Protein AF-A0A6L4YLS9-F1 (afdb_monomer)

Foldseek 3Di:
DDLVVLLVVVVCCVVVVVADPVLLVVLCVVVVNDPVSSSVSSSVVSSVVVVVVPPDDPDPPVVVQLVLLVVLLVLCVVVVDDDLCVVLVHRSNDDLVVSCVSLVVVVVVVDPDDPSNVVSCVQSNDPVSSSVVSVVSVVVSVPPPDDDDDDDDDDDDDDDDDDDDDVPVCVVVVVVVVVVVVVVVVVVVVVVVVVVVVVVVVVVVVVVVVVVVVVVVVVVVVVVVVVVVVVVVVVVVVVVVVVVVVVVVVVVVVVVVVVVVVVVVVVVVVVVVVVVVVVVVVVVVVVVVVVVVVVVVVLVVVLVVCVVVVNNVVSVVSVPDDD

Structure (mmCIF, N/CA/C/O backbone):
data_AF-A0A6L4YLS9-F1
#
_entry.id   AF-A0A6L4YLS9-F1
#
loop_
_atom_site.group_PDB
_atom_site.id
_atom_site.type_symbol
_atom_site.label_atom_id
_atom_site.label_alt_id
_atom_site.label_comp_id
_atom_site.label_asym_id
_atom_site.label_entity_id
_atom_site.label_seq_id
_atom_site.pdbx_PDB_ins_code
_atom_site.Cartn_x
_atom_site.Cartn_y
_atom_site.Cartn_z
_atom_site.occupancy
_atom_site.B_iso_or_equiv
_atom_site.auth_seq_id
_atom_site.auth_comp_id
_atom_site.auth_asym_id
_atom_site.auth_atom_id
_atom_site.pdbx_PDB_model_num
ATOM 1 N N . MET A 1 1 ? -29.710 14.328 -6.449 1.00 61.09 1 MET A N 1
ATOM 2 C CA . MET A 1 1 ? -29.614 14.935 -7.792 1.00 61.09 1 MET A CA 1
ATOM 3 C C . MET A 1 1 ? -30.600 14.208 -8.686 1.00 61.09 1 MET A C 1
ATOM 5 O O . MET A 1 1 ? -30.565 12.979 -8.673 1.00 61.09 1 MET A O 1
ATOM 9 N N . GLN A 1 2 ? -31.538 14.901 -9.337 1.00 77.00 2 GLN A N 1
ATOM 10 C CA . GLN A 1 2 ? -32.502 14.225 -10.212 1.00 77.00 2 GLN A CA 1
ATOM 11 C C . GLN A 1 2 ? -31.841 13.906 -11.561 1.00 77.00 2 GLN A C 1
ATOM 13 O O . GLN A 1 2 ? -30.875 14.557 -11.961 1.00 77.00 2 GLN A O 1
ATOM 18 N N . ALA A 1 3 ? -32.319 12.867 -12.251 1.00 78.19 3 ALA A N 1
ATOM 19 C CA . ALA A 1 3 ? -31.737 12.444 -13.527 1.00 78.19 3 ALA A CA 1
ATOM 20 C C . ALA A 1 3 ? -31.780 13.573 -14.576 1.00 78.19 3 ALA A C 1
ATOM 22 O O . ALA A 1 3 ? -30.835 13.732 -15.345 1.00 78.19 3 ALA A O 1
ATOM 23 N N . GLU A 1 4 ? -32.830 14.397 -14.555 1.00 84.75 4 GLU A N 1
ATOM 24 C CA . GLU A 1 4 ? -33.010 15.545 -15.452 1.00 84.75 4 GLU A CA 1
ATOM 25 C C . GLU A 1 4 ? -31.916 16.611 -15.291 1.00 84.75 4 GLU A C 1
ATOM 27 O O . GLU A 1 4 ? -31.412 17.126 -16.290 1.00 84.75 4 GLU A O 1
ATOM 32 N N . ASP A 1 5 ? -31.474 16.873 -14.057 1.00 87.12 5 ASP A N 1
ATOM 33 C CA . ASP A 1 5 ? -30.387 17.819 -13.773 1.00 87.12 5 ASP A CA 1
ATOM 34 C C . ASP A 1 5 ? -29.060 17.339 -14.383 1.00 87.12 5 ASP A C 1
ATOM 36 O O . ASP A 1 5 ? -28.282 18.134 -14.911 1.00 87.12 5 ASP A O 1
ATOM 40 N N . CYS A 1 6 ? -28.825 16.020 -14.373 1.00 86.62 6 CYS A N 1
ATOM 41 C CA . CYS A 1 6 ? -27.624 15.407 -14.944 1.00 86.62 6 CYS A CA 1
ATOM 42 C C . CYS A 1 6 ? -27.593 15.564 -16.470 1.00 86.62 6 CYS A C 1
ATOM 44 O O . CYS A 1 6 ? -26.554 15.892 -17.040 1.00 86.62 6 CYS A O 1
ATOM 46 N N . TYR A 1 7 ? -28.728 15.340 -17.141 1.00 89.75 7 TYR A N 1
ATOM 47 C CA . TYR A 1 7 ? -28.830 15.524 -18.591 1.00 89.75 7 TYR A CA 1
ATOM 48 C C . TYR A 1 7 ? -28.653 16.988 -18.991 1.00 89.75 7 TYR A C 1
ATOM 50 O O . TYR A 1 7 ? -27.949 17.264 -19.962 1.00 89.75 7 TYR A O 1
ATOM 58 N N . ARG A 1 8 ? -29.232 17.923 -18.226 1.00 89.75 8 ARG A N 1
ATOM 59 C CA . ARG A 1 8 ? -29.070 19.364 -18.462 1.00 89.75 8 ARG A CA 1
ATOM 60 C C . ARG A 1 8 ? -27.609 19.793 -18.329 1.00 89.75 8 ARG A C 1
ATOM 62 O O . ARG A 1 8 ? -27.084 20.426 -19.238 1.00 89.75 8 ARG A O 1
ATOM 69 N N . GLN A 1 9 ? -26.931 19.366 -17.264 1.00 89.62 9 GLN A N 1
ATOM 70 C CA . GLN A 1 9 ? -25.513 19.659 -17.050 1.00 89.62 9 GLN A CA 1
ATOM 71 C C . GLN A 1 9 ? -24.634 19.143 -18.201 1.00 89.62 9 GLN A C 1
ATOM 73 O O . GLN A 1 9 ? -23.755 19.852 -18.686 1.00 89.62 9 GLN A O 1
ATOM 78 N N . VAL A 1 10 ? -24.872 17.914 -18.668 1.00 91.19 10 VAL A N 1
ATOM 79 C CA . VAL A 1 10 ? -24.094 17.330 -19.771 1.00 91.19 10 VAL A CA 1
ATOM 80 C C . VAL A 1 10 ? -24.390 18.019 -21.107 1.00 91.19 10 VAL A C 1
ATOM 82 O O . VAL A 1 10 ? -23.479 18.177 -21.919 1.00 91.19 10 VAL A O 1
ATOM 85 N N . ALA A 1 11 ? -25.625 18.470 -21.339 1.00 88.88 11 ALA A N 1
ATOM 86 C CA . ALA A 1 11 ? -25.963 19.266 -22.517 1.00 88.88 11 ALA A CA 1
ATOM 87 C C . ALA A 1 11 ? -25.214 20.612 -22.522 1.00 88.88 11 ALA A C 1
ATOM 89 O O . ALA A 1 11 ? -24.576 20.953 -23.519 1.00 88.88 11 ALA A O 1
ATOM 90 N N . GLU A 1 12 ? -25.185 21.314 -21.386 1.00 89.81 12 GLU A N 1
ATOM 91 C CA . GLU A 1 12 ? -24.434 22.566 -21.221 1.00 89.81 12 GLU A CA 1
ATOM 92 C C . GLU A 1 12 ? -22.916 22.371 -21.412 1.00 89.81 12 GLU A C 1
ATOM 94 O O . GLU A 1 12 ? -22.247 23.214 -22.017 1.00 89.81 12 GLU A O 1
ATOM 99 N N . GLU A 1 13 ? -22.342 21.247 -20.961 1.00 88.88 13 GLU A N 1
ATOM 100 C CA . GLU A 1 13 ? -20.931 20.895 -21.216 1.00 88.88 13 GLU A CA 1
ATOM 101 C C . GLU A 1 13 ? -20.631 20.747 -22.719 1.00 88.88 13 GLU A C 1
ATOM 103 O O . GLU A 1 13 ? -19.569 21.167 -23.192 1.00 88.88 13 GLU A O 1
ATOM 108 N N . ILE A 1 14 ? -21.562 20.163 -23.479 1.00 90.00 14 ILE A N 1
ATOM 109 C CA . ILE A 1 14 ? -21.414 19.960 -24.926 1.00 90.00 14 ILE A CA 1
ATOM 110 C C . ILE A 1 14 ? -21.517 21.289 -25.670 1.00 90.00 14 ILE A C 1
ATOM 112 O O . ILE A 1 14 ? -20.658 21.566 -26.512 1.00 90.00 14 ILE A O 1
ATOM 116 N N . GLU A 1 15 ? -22.520 22.106 -25.343 1.00 89.50 15 GLU A N 1
ATOM 117 C CA . GLU A 1 15 ? -22.763 23.413 -25.969 1.00 89.50 15 GLU A CA 1
ATOM 118 C C . GLU A 1 15 ? -21.658 24.427 -25.654 1.00 89.50 15 GLU A C 1
ATOM 120 O O . GLU A 1 15 ? -21.235 25.179 -26.530 1.00 89.50 15 GLU A O 1
ATOM 125 N N . SER A 1 16 ? -21.120 24.404 -24.432 1.00 88.06 16 SER A N 1
ATOM 126 C CA . SER A 1 16 ? -20.014 2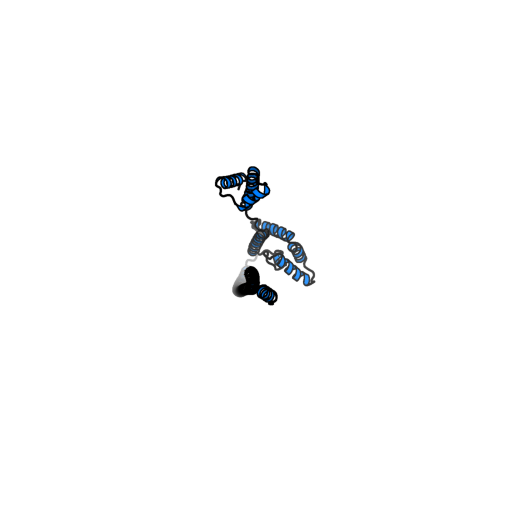5.278 -24.018 1.00 88.06 16 SER A CA 1
ATOM 127 C C . SER A 1 16 ? -18.636 24.834 -24.527 1.00 88.06 16 SER A C 1
ATOM 129 O O . SER A 1 16 ? -17.639 25.512 -24.268 1.00 88.06 16 SER A O 1
ATOM 131 N N . GLY A 1 17 ? -18.546 23.695 -25.224 1.00 86.38 17 GLY A N 1
ATOM 132 C CA . GLY A 1 17 ? -17.288 23.151 -25.744 1.00 86.38 17 GLY A CA 1
ATOM 133 C C . GLY A 1 17 ? -16.321 22.651 -24.663 1.00 86.38 17 GLY A C 1
ATOM 134 O O . GLY A 1 17 ? -15.168 22.343 -24.969 1.00 86.38 17 GLY A O 1
ATOM 135 N N . LYS A 1 18 ? -16.768 22.527 -23.407 1.00 88.88 18 LYS A N 1
ATOM 136 C CA . LYS A 1 18 ? -15.982 22.019 -22.266 1.00 88.88 18 LYS A CA 1
ATOM 137 C C . LYS A 1 18 ? -16.058 20.496 -22.146 1.00 88.88 18 LYS A C 1
ATOM 139 O O . LYS A 1 18 ? -16.103 19.939 -21.053 1.00 88.88 18 LYS A O 1
ATOM 144 N N . GLN A 1 19 ? -16.097 19.824 -23.286 1.00 89.12 19 GLN A N 1
ATOM 145 C CA . GLN A 1 19 ? -16.238 18.378 -23.361 1.00 89.12 19 GLN A CA 1
ATOM 146 C C . GLN A 1 19 ? -14.950 17.704 -22.882 1.00 89.12 19 GLN A C 1
ATOM 148 O O . GLN A 1 19 ? -13.845 18.155 -23.206 1.00 89.12 19 GLN A O 1
ATOM 153 N N . ASP A 1 20 ? -15.075 16.597 -22.152 1.00 89.06 20 ASP A N 1
ATOM 154 C CA . ASP A 1 20 ? -13.913 15.776 -21.822 1.00 89.06 20 ASP A CA 1
ATOM 155 C C . ASP A 1 20 ? -13.371 15.124 -23.102 1.00 89.06 20 ASP A C 1
ATOM 157 O O . ASP A 1 20 ? -13.987 14.220 -23.675 1.00 89.06 20 ASP A O 1
ATOM 161 N N . ARG A 1 21 ? -12.196 15.589 -23.539 1.00 89.00 21 ARG A N 1
ATOM 162 C CA . ARG A 1 21 ? -11.546 15.155 -24.782 1.00 89.00 21 ARG A CA 1
ATOM 163 C C . ARG A 1 21 ? -11.292 13.651 -24.814 1.00 89.00 21 ARG A C 1
ATOM 165 O O . ARG A 1 21 ? -11.393 13.059 -25.885 1.00 89.00 21 ARG A O 1
ATOM 172 N N . ALA A 1 22 ? -10.984 13.035 -23.672 1.00 89.75 22 ALA A N 1
ATOM 173 C CA . ALA A 1 22 ? -10.717 11.602 -23.606 1.00 89.75 22 ALA A CA 1
ATOM 174 C C . ALA A 1 22 ? -12.006 10.793 -23.806 1.00 89.75 22 ALA A C 1
ATOM 176 O O . ALA A 1 22 ? -12.061 9.904 -24.658 1.00 89.75 22 ALA A O 1
ATOM 177 N N . SER A 1 23 ? -13.067 11.149 -23.078 1.00 89.31 23 SER A N 1
ATOM 178 C CA . SER A 1 23 ? -14.380 10.511 -23.219 1.00 89.31 23 SER A CA 1
ATOM 179 C C . SER A 1 23 ? -14.993 10.733 -24.605 1.00 89.31 23 SER A C 1
ATOM 181 O O . SER A 1 23 ? -15.618 9.824 -25.154 1.00 89.31 23 SER A O 1
ATOM 183 N N . TRP A 1 24 ? -14.787 11.912 -25.198 1.00 91.88 24 TRP A N 1
ATOM 184 C CA . TRP A 1 24 ? -15.247 12.228 -26.549 1.00 91.88 24 TRP A CA 1
ATOM 185 C C . TRP A 1 24 ? -14.499 11.436 -27.625 1.00 91.88 24 TRP A C 1
ATOM 187 O O . TRP A 1 24 ? -15.128 10.838 -28.494 1.00 91.88 24 TRP A O 1
ATOM 197 N N . ALA A 1 25 ? -13.165 11.376 -27.552 1.00 91.31 25 ALA A N 1
ATOM 198 C CA . ALA A 1 25 ? -12.352 10.608 -28.495 1.00 91.31 25 ALA A CA 1
ATOM 199 C C . ALA A 1 25 ? -12.690 9.112 -28.458 1.00 91.31 25 ALA A C 1
ATOM 201 O O . ALA A 1 25 ? -12.757 8.465 -29.501 1.00 91.31 25 ALA A O 1
ATOM 202 N N . TRP A 1 26 ? -12.969 8.575 -27.268 1.00 93.56 26 TRP A N 1
ATOM 203 C CA . TRP A 1 26 ? -13.439 7.202 -27.126 1.00 93.56 26 TRP A CA 1
ATOM 204 C C . TRP A 1 26 ? -14.805 6.991 -27.793 1.00 93.56 26 TRP A C 1
ATOM 206 O O . TRP A 1 26 ? -14.972 6.051 -28.565 1.00 93.56 26 TRP A O 1
ATOM 216 N N . ALA A 1 27 ? -15.766 7.891 -27.556 1.00 92.44 27 ALA A N 1
ATOM 217 C CA . ALA A 1 27 ? -17.084 7.811 -28.186 1.00 92.44 27 ALA A CA 1
ATOM 218 C C . ALA A 1 27 ? -17.014 7.942 -29.719 1.00 92.44 27 ALA A C 1
ATOM 220 O O . ALA A 1 27 ? -17.821 7.329 -30.413 1.00 92.44 27 ALA A O 1
ATOM 221 N N . LEU A 1 28 ? -16.047 8.707 -30.240 1.00 93.06 28 LEU A N 1
ATOM 222 C CA . LEU A 1 28 ? -15.801 8.869 -31.675 1.00 93.06 28 LEU A CA 1
ATOM 223 C C . LEU A 1 28 ? -15.208 7.603 -32.310 1.00 93.06 28 LEU A C 1
ATOM 225 O O . LEU A 1 28 ? -15.570 7.245 -33.429 1.00 93.06 28 LEU A O 1
ATOM 229 N N . ALA A 1 29 ? -14.304 6.924 -31.599 1.00 93.50 29 ALA A N 1
ATOM 230 C CA . ALA A 1 29 ? -13.744 5.651 -32.043 1.00 93.50 29 ALA A CA 1
ATOM 231 C C . ALA A 1 29 ? -14.818 4.549 -32.078 1.00 93.50 29 ALA A C 1
ATOM 233 O O . ALA A 1 29 ? -14.925 3.827 -33.066 1.00 93.50 29 ALA A O 1
ATOM 234 N N . GLU A 1 30 ? -15.648 4.468 -31.035 1.00 92.25 30 GLU A N 1
ATOM 235 C CA . GLU A 1 30 ? -16.702 3.454 -30.899 1.00 92.25 30 GLU A CA 1
ATOM 236 C C . GLU A 1 30 ? -17.849 3.647 -31.907 1.00 92.25 30 GLU A C 1
ATOM 238 O O . GLU A 1 30 ? -18.451 2.687 -32.382 1.00 92.25 30 GLU A O 1
ATOM 243 N N . SER A 1 31 ? -18.157 4.894 -32.270 1.00 91.69 31 SER A N 1
ATOM 244 C CA . SER A 1 31 ? -19.220 5.219 -33.228 1.00 91.69 31 SER A CA 1
ATOM 245 C C . SER A 1 31 ? -18.821 5.026 -34.695 1.00 91.69 31 SER A C 1
ATOM 247 O O . SER A 1 31 ? -19.668 5.186 -35.577 1.00 91.69 31 SER A O 1
ATOM 249 N N . GLY A 1 32 ? -17.545 4.733 -34.973 1.00 92.19 32 GLY A N 1
ATOM 250 C CA . GLY A 1 32 ? -17.007 4.680 -36.332 1.00 92.19 32 GLY A CA 1
ATOM 251 C C . GLY A 1 32 ? -16.980 6.044 -37.033 1.00 92.19 32 GLY A C 1
ATOM 252 O O . GLY A 1 32 ? -17.051 6.095 -38.259 1.00 92.19 32 GLY A O 1
ATOM 253 N N . GLY A 1 33 ? -16.910 7.148 -36.279 1.00 88.44 33 GLY A N 1
ATOM 254 C CA . GLY A 1 33 ? -16.857 8.509 -36.826 1.00 88.44 33 GLY A CA 1
ATOM 255 C C . GLY A 1 33 ? -18.217 9.155 -37.122 1.00 88.44 33 GLY A C 1
ATOM 256 O O . GLY A 1 33 ? -18.260 10.279 -37.619 1.00 88.44 33 GLY A O 1
ATOM 257 N N . ASP A 1 34 ? -19.329 8.490 -36.799 1.00 94.88 34 ASP A N 1
ATOM 258 C CA . ASP A 1 34 ? -20.677 9.053 -36.922 1.00 94.88 34 ASP A CA 1
ATOM 259 C C . ASP A 1 34 ? -20.925 10.094 -35.815 1.00 94.88 34 ASP A C 1
ATOM 261 O O . ASP A 1 34 ? -20.883 9.792 -34.615 1.00 94.88 34 ASP A O 1
ATOM 265 N N . ALA A 1 35 ? -21.169 11.344 -36.213 1.00 89.38 35 ALA A N 1
ATOM 266 C CA . ALA A 1 35 ? -21.279 12.475 -35.296 1.00 89.38 35 ALA A CA 1
ATOM 267 C C . ALA A 1 35 ? -22.498 12.386 -34.360 1.00 89.38 35 ALA A C 1
ATOM 269 O O . ALA A 1 35 ? -22.405 12.795 -33.198 1.00 89.38 35 ALA A O 1
ATOM 270 N N . GLU A 1 36 ? -23.628 11.843 -34.822 1.00 90.88 36 GLU A N 1
ATOM 271 C CA . GLU A 1 36 ? -24.841 11.725 -34.002 1.00 90.88 36 GLU A CA 1
ATOM 272 C C . GLU A 1 36 ? -24.705 10.590 -32.988 1.00 90.88 36 GLU A C 1
ATOM 274 O O . GLU A 1 36 ? -25.003 10.764 -31.801 1.00 90.88 36 GLU A O 1
ATOM 279 N N . LYS A 1 37 ? -24.143 9.455 -33.415 1.00 91.81 37 LYS A N 1
ATOM 280 C CA . LYS A 1 37 ? -23.860 8.326 -32.516 1.00 91.81 37 LYS A CA 1
ATOM 281 C C . LYS A 1 37 ? -22.795 8.666 -31.480 1.00 91.81 37 LYS A C 1
ATOM 283 O O . LYS A 1 37 ? -22.945 8.296 -30.317 1.00 91.81 37 LYS A O 1
ATOM 288 N N . THR A 1 38 ? -21.763 9.417 -31.868 1.00 91.69 38 THR A N 1
ATOM 289 C CA . THR A 1 38 ? -20.728 9.914 -30.945 1.00 91.69 38 THR A CA 1
ATOM 290 C C . THR A 1 38 ? -21.348 10.755 -29.835 1.00 91.69 38 THR A C 1
ATOM 292 O O . THR A 1 38 ? -21.086 10.512 -28.657 1.00 91.69 38 THR A O 1
ATOM 295 N N . LYS A 1 39 ? -22.225 11.704 -30.193 1.00 90.50 39 LYS A N 1
ATOM 296 C CA . LYS A 1 39 ? -22.941 12.545 -29.223 1.00 90.50 39 LYS A CA 1
ATOM 297 C C . LYS A 1 39 ? -23.794 11.709 -28.273 1.00 90.50 39 LYS A C 1
ATOM 299 O O . LYS A 1 39 ? -23.700 11.889 -27.062 1.00 90.50 39 LYS A O 1
ATOM 304 N N . ALA A 1 40 ? -24.578 10.767 -28.796 1.00 91.69 40 ALA A N 1
ATOM 305 C CA . ALA A 1 40 ? -25.434 9.911 -27.977 1.00 91.69 40 ALA A CA 1
ATOM 306 C C . ALA A 1 40 ? -24.630 9.034 -26.994 1.00 91.69 40 ALA A C 1
ATOM 308 O O . ALA A 1 40 ? -24.980 8.943 -25.813 1.00 91.69 40 ALA A O 1
ATOM 309 N N . LEU A 1 41 ? -23.527 8.428 -27.451 1.00 90.81 41 LEU A N 1
ATOM 310 C CA . LEU A 1 41 ? -22.640 7.613 -26.612 1.00 90.81 41 LEU A CA 1
ATOM 311 C C . LEU A 1 41 ? -21.934 8.446 -25.540 1.00 90.81 41 LEU A C 1
ATOM 313 O O . LEU A 1 41 ? -21.862 8.022 -24.382 1.00 90.81 41 LEU A O 1
ATOM 317 N N . TYR A 1 42 ? -21.464 9.641 -25.903 1.00 92.88 42 TYR A N 1
ATOM 318 C CA . TYR A 1 42 ? -20.853 10.574 -24.963 1.00 92.88 42 TYR A CA 1
ATOM 319 C C . TYR A 1 42 ? -21.842 10.991 -23.870 1.00 92.88 42 TYR A C 1
ATOM 321 O O . TYR A 1 42 ? -21.528 10.846 -22.689 1.00 92.88 42 TYR A O 1
ATOM 329 N N . ILE A 1 43 ? -23.054 11.425 -24.242 1.00 92.00 43 ILE A N 1
ATOM 330 C CA . ILE A 1 43 ? -24.090 11.845 -23.286 1.00 92.00 43 ILE A CA 1
ATOM 331 C C . ILE A 1 43 ? -24.411 10.707 -22.318 1.00 92.00 43 ILE A C 1
ATOM 333 O O . ILE A 1 43 ? -24.356 10.897 -21.105 1.00 92.00 43 ILE A O 1
ATOM 337 N N . ARG A 1 44 ? -24.672 9.499 -22.833 1.00 90.81 44 ARG A N 1
ATOM 338 C CA . ARG A 1 44 ? -25.011 8.335 -22.003 1.00 90.81 44 ARG A CA 1
ATOM 339 C C . ARG A 1 44 ? -23.922 8.024 -20.975 1.00 90.81 44 ARG A C 1
ATOM 341 O O . ARG A 1 44 ? -24.219 7.786 -19.806 1.00 90.81 44 ARG A O 1
ATOM 348 N N . ARG A 1 45 ? -22.659 8.026 -21.404 1.00 90.19 45 ARG A N 1
ATOM 349 C CA . ARG A 1 45 ? -21.518 7.709 -20.537 1.00 90.19 45 ARG A CA 1
ATOM 350 C C . ARG A 1 45 ? -21.240 8.821 -19.530 1.00 90.19 45 ARG A C 1
ATOM 352 O O . ARG A 1 45 ? -20.968 8.537 -18.365 1.00 90.19 45 ARG A O 1
ATOM 359 N N . ARG A 1 46 ? -21.330 10.079 -19.959 1.00 90.81 46 ARG A N 1
ATOM 360 C CA . ARG A 1 46 ? -21.083 11.243 -19.107 1.00 90.81 46 ARG A CA 1
ATOM 361 C C . ARG A 1 46 ? -22.162 11.392 -18.039 1.00 90.81 46 ARG A C 1
ATOM 363 O O . ARG A 1 46 ? -21.818 11.592 -16.880 1.00 90.81 46 ARG A O 1
ATOM 370 N N . VAL A 1 47 ? -23.432 11.189 -18.389 1.00 90.00 47 VAL A N 1
ATOM 371 C CA . VAL A 1 47 ? -24.540 11.173 -17.421 1.00 90.00 47 VAL A CA 1
ATOM 372 C C . VAL A 1 47 ? -24.348 10.057 -16.397 1.00 90.00 47 VAL A C 1
ATOM 374 O O . VAL A 1 47 ? -24.473 10.314 -15.206 1.00 90.00 47 VAL A O 1
ATOM 377 N N . ALA A 1 48 ? -23.951 8.853 -16.821 1.00 85.81 48 ALA A N 1
ATOM 378 C CA . ALA A 1 48 ? -23.645 7.769 -15.887 1.00 85.81 48 ALA A CA 1
ATOM 379 C C . ALA A 1 48 ? -22.498 8.129 -14.922 1.00 85.81 48 ALA A C 1
ATOM 381 O O . ALA A 1 48 ? -22.596 7.849 -13.730 1.00 85.81 48 ALA A O 1
ATOM 382 N N . ALA A 1 49 ? -21.443 8.793 -15.404 1.00 85.12 49 ALA A N 1
ATOM 383 C CA . ALA A 1 49 ? -20.331 9.244 -14.565 1.00 85.12 49 ALA A CA 1
ATOM 384 C C . ALA A 1 49 ? -20.743 10.348 -13.576 1.00 85.12 49 ALA A C 1
ATOM 386 O O . ALA A 1 49 ? -20.358 10.308 -12.411 1.00 85.12 49 ALA A O 1
ATOM 387 N N . VAL A 1 50 ? -21.556 11.308 -14.019 1.00 85.25 50 VAL A N 1
ATOM 388 C CA . VAL A 1 50 ? -22.090 12.393 -13.182 1.00 85.25 50 VAL A CA 1
ATOM 389 C 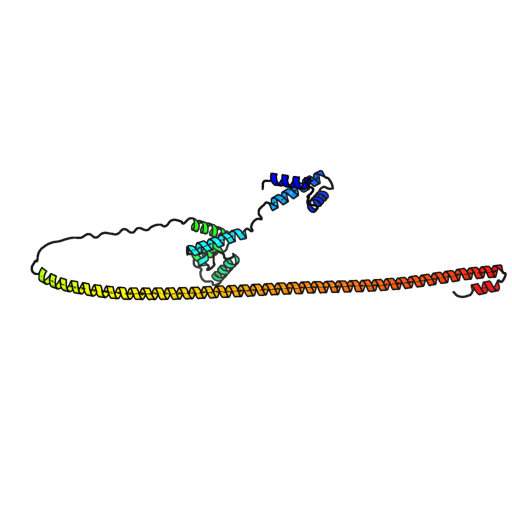C . VAL A 1 50 ? -23.054 11.844 -12.125 1.00 85.25 50 VAL A C 1
ATOM 391 O O . VAL A 1 50 ? -22.980 12.233 -10.962 1.00 85.25 50 VAL A O 1
ATOM 394 N N . MET A 1 51 ? -23.895 10.872 -12.484 1.00 82.38 51 MET A N 1
ATOM 395 C CA . MET A 1 51 ? -24.756 10.164 -11.534 1.00 82.38 51 MET A CA 1
ATOM 396 C C . MET A 1 51 ? -23.953 9.331 -10.530 1.00 82.38 51 MET A C 1
ATOM 398 O O . MET A 1 51 ? -24.284 9.334 -9.347 1.00 82.38 51 MET A O 1
ATOM 402 N N . ALA A 1 52 ? -22.888 8.659 -10.975 1.00 76.81 52 ALA A N 1
ATOM 403 C CA . ALA A 1 52 ? -21.997 7.901 -10.098 1.00 76.81 52 ALA A CA 1
ATOM 404 C C . ALA A 1 52 ? -21.220 8.813 -9.134 1.00 76.81 52 ALA A C 1
ATOM 406 O O . ALA A 1 52 ? -21.027 8.455 -7.979 1.00 76.81 52 ALA A O 1
ATOM 407 N N . ALA A 1 53 ? -20.817 10.006 -9.579 1.00 74.62 53 ALA A N 1
ATOM 408 C CA . ALA A 1 53 ? -20.162 11.002 -8.731 1.00 74.62 53 ALA A CA 1
ATOM 409 C C . ALA A 1 53 ? -21.131 11.689 -7.750 1.00 74.62 53 ALA A C 1
ATOM 411 O O . ALA A 1 53 ? -20.719 12.117 -6.675 1.00 74.62 53 ALA A O 1
ATOM 412 N N . ALA A 1 54 ? -22.413 11.803 -8.112 1.00 69.88 54 ALA A N 1
ATOM 413 C CA . ALA A 1 54 ? -23.459 12.366 -7.258 1.00 69.88 54 ALA A CA 1
ATOM 414 C C . ALA A 1 54 ? -24.075 11.351 -6.285 1.00 69.88 54 ALA A C 1
ATOM 416 O O . ALA A 1 54 ? -24.785 11.746 -5.356 1.00 69.88 54 ALA A O 1
ATOM 417 N N . GLN A 1 55 ? -23.820 10.056 -6.477 1.00 57.69 55 GLN A N 1
ATOM 418 C CA . GLN A 1 55 ? -24.051 9.068 -5.435 1.00 57.69 55 GLN A CA 1
ATOM 419 C C . GLN A 1 55 ? -22.994 9.284 -4.349 1.00 57.69 55 GLN A C 1
ATOM 421 O O . GLN A 1 55 ? -21.802 9.248 -4.656 1.00 57.69 55 GLN A O 1
ATOM 426 N N . PRO A 1 56 ? -23.391 9.549 -3.087 1.00 52.91 56 PRO A N 1
ATOM 427 C CA . PRO A 1 56 ? -22.422 9.615 -2.006 1.00 52.91 56 PRO A CA 1
ATOM 428 C C . PRO A 1 56 ? -21.666 8.290 -2.008 1.00 52.91 56 PRO A C 1
ATOM 430 O O . PRO A 1 56 ? -22.296 7.231 -2.004 1.00 52.91 56 PRO A O 1
ATOM 433 N N . ALA A 1 57 ? -20.334 8.368 -2.090 1.00 47.59 57 ALA A N 1
ATOM 434 C CA . ALA A 1 57 ? -19.454 7.210 -2.057 1.00 47.59 57 ALA A CA 1
ATOM 435 C C . ALA A 1 57 ? -19.953 6.266 -0.962 1.00 47.59 57 ALA A C 1
ATOM 437 O O . ALA A 1 57 ? -20.016 6.670 0.202 1.00 47.59 57 ALA A O 1
ATOM 438 N N . ALA A 1 58 ? -20.396 5.070 -1.360 1.00 48.38 58 ALA A N 1
ATOM 439 C CA . ALA A 1 58 ? -20.920 4.071 -0.448 1.00 48.38 58 ALA A CA 1
ATOM 440 C C . ALA A 1 58 ? -19.907 3.912 0.684 1.00 48.38 58 ALA A C 1
ATOM 442 O O . ALA A 1 58 ? -18.772 3.486 0.459 1.00 48.38 58 ALA A O 1
ATOM 443 N N . VAL A 1 59 ? -20.288 4.367 1.877 1.00 49.75 59 VAL A N 1
ATOM 444 C CA . VAL A 1 59 ? -19.437 4.260 3.053 1.00 49.75 59 VAL A CA 1
ATOM 445 C C . VAL A 1 59 ? -19.183 2.760 3.216 1.00 49.75 59 VAL A C 1
ATOM 447 O O . VAL A 1 59 ? -20.155 2.001 3.171 1.00 49.75 59 VAL A O 1
ATOM 450 N N . PRO A 1 60 ? -17.925 2.291 3.303 1.00 57.50 60 PRO A N 1
ATOM 451 C CA . PRO A 1 60 ? -17.661 0.862 3.420 1.00 57.50 60 PRO A CA 1
ATOM 452 C C . PRO A 1 60 ? -18.515 0.297 4.565 1.00 57.50 60 PRO A C 1
ATOM 454 O O . PRO A 1 60 ? -18.568 0.939 5.620 1.00 57.50 60 PRO A O 1
ATOM 457 N N . PRO A 1 61 ? -19.204 -0.844 4.382 1.00 57.25 61 PRO A N 1
ATOM 458 C CA . PRO A 1 61 ? -20.150 -1.384 5.368 1.00 57.25 61 PRO A CA 1
ATOM 459 C C . PRO A 1 61 ? -19.517 -1.539 6.762 1.00 57.25 61 PRO A C 1
ATOM 461 O O . PRO A 1 61 ? -20.171 -1.336 7.786 1.00 57.25 61 PRO A O 1
ATOM 464 N N . ASP A 1 62 ? -18.204 -1.765 6.802 1.00 65.50 62 ASP A N 1
ATOM 465 C CA . ASP A 1 62 ? -17.399 -1.846 8.020 1.00 65.50 62 ASP A CA 1
ATOM 466 C C . ASP A 1 62 ? -17.450 -0.570 8.873 1.00 65.50 62 ASP A C 1
ATOM 468 O O . ASP A 1 62 ? -17.375 -0.631 10.098 1.00 65.50 62 ASP A O 1
ATOM 472 N N . SER A 1 63 ? -17.616 0.600 8.256 1.00 74.50 63 SER A N 1
ATOM 473 C CA . SER A 1 63 ? -17.651 1.884 8.963 1.00 74.50 63 SER A CA 1
ATOM 474 C C . SER A 1 63 ? -18.950 2.106 9.744 1.00 74.50 63 SER A C 1
ATOM 476 O O . SER A 1 63 ? -18.924 2.697 10.826 1.00 74.50 63 SER A O 1
ATOM 478 N N . GLU A 1 64 ? -20.085 1.617 9.238 1.00 82.88 64 GLU A N 1
ATOM 479 C CA . GLU A 1 64 ? -21.369 1.703 9.935 1.00 82.88 64 GLU A CA 1
ATOM 480 C C . GLU A 1 64 ? -21.392 0.746 11.123 1.00 82.88 64 GLU A C 1
ATOM 482 O O . GLU A 1 64 ? -21.785 1.132 12.227 1.00 82.88 64 GLU A O 1
ATOM 487 N N . LEU A 1 65 ? -20.876 -0.471 10.932 1.00 84.56 65 LEU A N 1
ATOM 488 C CA . LEU A 1 65 ? -20.727 -1.455 12.002 1.00 84.56 65 LEU A CA 1
ATOM 489 C C . LEU A 1 65 ? -19.765 -0.977 13.090 1.00 84.56 65 LEU A C 1
ATOM 491 O O . LEU A 1 65 ? -20.073 -1.096 14.275 1.00 84.56 65 LEU A O 1
ATOM 495 N N . GLN A 1 66 ? -18.636 -0.374 12.717 1.00 86.88 66 GLN A N 1
ATOM 496 C CA . GLN A 1 66 ? -17.704 0.217 13.679 1.00 86.88 66 GLN A CA 1
ATOM 497 C C . GLN A 1 66 ? -18.348 1.354 14.478 1.00 86.88 66 GLN A C 1
ATOM 499 O O . GLN A 1 66 ? -18.181 1.420 15.698 1.00 86.88 66 GLN A O 1
ATOM 504 N N . ARG A 1 67 ? -19.132 2.225 13.826 1.00 89.44 67 ARG A N 1
ATOM 505 C CA . ARG A 1 67 ? -19.887 3.281 14.520 1.00 89.44 67 ARG A CA 1
ATOM 506 C C . ARG A 1 67 ? -20.896 2.696 15.503 1.00 89.44 67 ARG A C 1
ATOM 508 O O . ARG A 1 67 ? -20.937 3.146 16.649 1.00 89.44 67 ARG A O 1
ATOM 515 N N . LEU A 1 68 ? -21.652 1.682 15.081 1.00 91.19 68 LEU A N 1
ATOM 516 C CA . LEU A 1 68 ? -22.636 0.994 15.917 1.00 91.19 68 LEU A CA 1
ATOM 517 C C . LEU A 1 68 ? -21.973 0.367 17.147 1.00 91.19 68 LEU A C 1
ATOM 519 O O . LEU A 1 68 ? -22.397 0.614 18.275 1.00 91.19 68 LEU A O 1
ATOM 523 N N . ARG A 1 69 ? -20.888 -0.387 16.951 1.00 91.50 69 ARG A N 1
ATOM 524 C CA . ARG A 1 69 ? -20.149 -1.038 18.042 1.00 91.50 69 ARG A CA 1
ATOM 525 C C . ARG A 1 69 ? -19.514 -0.022 18.999 1.00 91.50 69 ARG A C 1
ATOM 527 O O . ARG A 1 69 ? -19.554 -0.211 20.216 1.00 91.50 69 ARG A O 1
ATOM 534 N N . GLY A 1 70 ? -19.014 1.101 18.479 1.00 90.56 70 GLY A N 1
ATOM 535 C CA . GLY A 1 70 ? -18.513 2.214 19.290 1.00 90.56 70 GLY A CA 1
ATOM 536 C C . GLY A 1 70 ? -19.603 2.920 20.112 1.00 90.56 70 GLY A C 1
ATOM 537 O O . GLY A 1 70 ? -19.353 3.375 21.230 1.00 90.56 70 GLY A O 1
ATOM 538 N N . GLU A 1 71 ? -20.832 3.017 19.603 1.00 92.50 71 GLU A N 1
ATOM 539 C CA . GLU A 1 71 ? -21.982 3.494 20.383 1.00 92.50 71 GLU A CA 1
ATOM 540 C C . GLU A 1 71 ? -22.387 2.487 21.465 1.00 92.50 71 GLU A C 1
ATOM 542 O O . GLU A 1 71 ? -22.574 2.867 22.623 1.00 92.50 71 GLU A O 1
ATOM 547 N N . LEU A 1 72 ? -22.427 1.201 21.120 1.00 91.19 72 LEU A N 1
ATOM 548 C CA . LEU A 1 72 ? -22.789 0.128 22.039 1.00 91.19 72 LEU A CA 1
ATOM 549 C C . LEU A 1 72 ? -21.823 0.054 23.228 1.00 91.19 72 LEU A C 1
ATOM 551 O O . LEU A 1 72 ? -22.266 0.002 24.376 1.00 91.19 72 LEU A O 1
ATOM 555 N N . ARG A 1 73 ? -20.509 0.155 22.984 1.00 91.62 73 ARG A N 1
ATOM 556 C CA . ARG A 1 73 ? -19.496 0.241 24.049 1.00 91.62 73 ARG A CA 1
ATOM 557 C C . ARG A 1 73 ? -19.766 1.404 25.003 1.00 91.62 73 ARG A C 1
ATOM 559 O O . ARG A 1 73 ? -19.699 1.222 26.217 1.00 91.62 73 ARG A O 1
ATOM 566 N N . ARG A 1 74 ? -20.085 2.588 24.468 1.00 89.31 74 ARG A N 1
ATOM 567 C CA . ARG A 1 74 ? -20.396 3.772 25.284 1.00 89.31 74 ARG A CA 1
ATOM 568 C C . ARG A 1 74 ? -21.636 3.544 26.146 1.00 89.31 74 ARG A C 1
ATOM 570 O O . ARG A 1 74 ? -21.604 3.845 27.336 1.00 89.31 74 ARG A O 1
ATOM 577 N N . GLN A 1 75 ? -22.698 2.965 25.588 1.00 91.06 75 GLN A N 1
ATOM 578 C CA . GLN A 1 75 ? -23.924 2.694 26.343 1.00 91.06 75 GLN A CA 1
ATOM 579 C C . GLN A 1 75 ? -23.742 1.604 27.407 1.00 91.06 75 GLN A C 1
ATOM 581 O O . GLN A 1 75 ? -24.229 1.761 28.527 1.00 91.06 75 GLN A O 1
ATOM 586 N N . LEU A 1 76 ? -23.007 0.531 27.102 1.00 89.31 76 LEU A N 1
ATOM 587 C CA . LEU A 1 76 ? -22.697 -0.510 28.085 1.00 89.31 76 LEU A CA 1
ATOM 588 C C . LEU A 1 76 ? -21.842 0.025 29.238 1.00 89.31 76 LEU A C 1
ATOM 590 O O . LEU A 1 76 ? -22.123 -0.298 30.390 1.00 89.31 76 LEU A O 1
ATOM 594 N N . ALA A 1 77 ? -20.856 0.881 28.951 1.00 86.75 77 ALA A N 1
ATOM 595 C CA . ALA A 1 77 ? -20.030 1.512 29.980 1.00 86.75 77 ALA A CA 1
ATOM 596 C C . ALA A 1 77 ? -20.856 2.402 30.924 1.00 86.75 77 ALA A C 1
ATOM 598 O O . ALA A 1 77 ? -20.627 2.399 32.131 1.00 86.75 77 ALA A O 1
ATOM 599 N N . LEU A 1 78 ? -21.847 3.122 30.388 1.00 88.44 78 LEU A N 1
ATOM 600 C CA . LEU A 1 78 ? -22.744 3.966 31.181 1.00 88.44 78 LEU A CA 1
ATOM 601 C C . LEU A 1 78 ? -23.709 3.152 32.051 1.00 88.44 78 LEU A C 1
ATOM 603 O O . LEU A 1 78 ? -23.993 3.546 33.178 1.00 88.44 78 LEU A O 1
ATOM 607 N N . GLN A 1 79 ? -24.228 2.032 31.540 1.00 86.00 79 GLN A N 1
ATOM 608 C CA . GLN A 1 79 ? -25.245 1.240 32.241 1.00 86.00 79 GLN A CA 1
ATOM 609 C C . GLN A 1 79 ? -24.672 0.127 33.133 1.00 86.00 79 GLN A C 1
ATOM 611 O O . GLN A 1 79 ? -25.435 -0.464 33.894 1.00 86.00 79 GLN A O 1
ATOM 616 N N . GLN A 1 80 ? -23.371 -0.180 33.028 1.00 82.44 80 GLN A N 1
ATOM 617 C CA . GLN A 1 80 ? -22.677 -1.251 33.766 1.00 82.44 80 GLN A CA 1
ATOM 618 C C . GLN A 1 80 ? -23.395 -2.614 33.715 1.00 82.44 80 GLN A C 1
ATOM 620 O O . GLN A 1 80 ? -23.370 -3.389 34.670 1.00 82.44 80 GLN A O 1
ATOM 625 N N . LYS A 1 81 ? -24.071 -2.920 32.601 1.00 81.38 81 LYS A N 1
ATOM 626 C CA . LYS A 1 81 ? -24.813 -4.177 32.459 1.00 81.38 81 LYS A CA 1
ATOM 627 C C . LYS A 1 81 ? -23.892 -5.323 32.039 1.00 81.38 81 LYS A C 1
ATOM 629 O O . LYS A 1 81 ? -23.087 -5.134 31.122 1.00 81.38 81 LYS A O 1
ATOM 634 N N . PRO A 1 82 ? -24.052 -6.520 32.632 1.00 84.31 82 PRO A N 1
ATOM 635 C CA . PRO A 1 82 ? -23.396 -7.712 32.119 1.00 84.31 82 PRO A CA 1
ATOM 636 C C . PRO A 1 82 ? -23.902 -7.992 30.696 1.00 84.31 82 PRO A C 1
ATOM 638 O O . PRO A 1 82 ? -25.096 -7.903 30.412 1.00 84.31 82 PRO A O 1
ATOM 641 N N . SER A 1 83 ? -22.975 -8.278 29.786 1.00 92.19 83 SER A N 1
ATOM 642 C CA . SER A 1 83 ? -23.242 -8.604 28.381 1.00 92.19 83 SER A CA 1
ATOM 643 C C . SER A 1 83 ? -22.335 -9.754 27.948 1.00 92.19 83 SER A C 1
ATOM 645 O O . SER A 1 83 ? -21.349 -10.040 28.624 1.00 92.19 83 SER A O 1
ATOM 647 N N . PHE A 1 84 ? -22.616 -10.395 26.810 1.00 93.38 84 PHE A N 1
ATOM 648 C CA . PHE A 1 84 ? -21.766 -11.480 26.289 1.00 93.38 84 PHE A CA 1
ATOM 649 C C . PHE A 1 84 ? -20.320 -11.040 26.037 1.00 93.38 84 PHE A C 1
ATOM 651 O O . PHE A 1 84 ? -19.394 -11.824 26.209 1.00 93.38 84 PHE A O 1
ATOM 658 N N . TYR A 1 85 ? -20.122 -9.756 25.743 1.00 93.75 85 TYR A N 1
ATOM 659 C CA . TYR A 1 85 ? -18.808 -9.124 25.678 1.00 93.75 85 TYR A CA 1
ATOM 660 C C . TYR A 1 85 ? -18.048 -9.207 27.009 1.00 93.75 85 TYR A C 1
ATOM 662 O O . TYR A 1 85 ? -16.874 -9.565 27.029 1.00 93.75 85 TYR A O 1
ATOM 670 N N . ALA A 1 86 ? -18.730 -8.970 28.133 1.00 92.56 86 ALA A N 1
ATOM 671 C CA . ALA A 1 86 ? -18.135 -9.106 29.462 1.00 92.56 86 ALA A CA 1
ATOM 672 C C . ALA A 1 86 ? -17.813 -10.569 29.810 1.00 92.56 86 ALA A C 1
ATOM 674 O O . ALA A 1 86 ? -16.774 -10.824 30.410 1.00 92.56 86 ALA A O 1
ATOM 675 N N . VAL A 1 87 ? -18.659 -11.520 29.388 1.00 93.31 87 VAL A N 1
ATOM 676 C CA . VAL A 1 87 ? -18.423 -12.966 29.581 1.00 93.31 87 VAL A CA 1
ATOM 677 C C . VAL A 1 87 ? -17.162 -13.424 28.845 1.00 93.31 87 VAL A C 1
ATOM 679 O O . VAL A 1 87 ? -16.375 -14.188 29.393 1.00 93.31 87 VAL A O 1
ATOM 682 N N . LEU A 1 88 ? -16.943 -12.929 27.624 1.00 91.56 88 LEU A N 1
ATOM 683 C CA . LEU A 1 88 ? -15.738 -13.220 26.841 1.00 91.56 88 LEU A CA 1
ATOM 684 C C . LEU A 1 88 ? -14.537 -12.324 27.202 1.00 91.56 88 LEU A C 1
ATOM 686 O O . LEU A 1 88 ? -13.460 -12.497 26.638 1.00 91.56 88 LEU A O 1
ATOM 690 N N . GLY A 1 89 ? -14.703 -11.350 28.104 1.00 92.19 89 GLY A N 1
ATOM 691 C CA . GLY A 1 89 ? -13.644 -10.413 28.490 1.00 92.19 89 GLY A CA 1
ATOM 692 C C . GLY A 1 89 ? -13.188 -9.465 27.373 1.00 92.19 89 GLY A C 1
ATOM 693 O O . GLY A 1 89 ? -12.099 -8.901 27.459 1.00 92.19 89 GLY A O 1
ATOM 694 N N . VAL A 1 90 ? -13.997 -9.270 26.329 1.00 94.00 90 VAL A N 1
ATOM 695 C CA . VAL A 1 90 ? -13.677 -8.415 25.175 1.00 94.00 90 VAL A CA 1
ATOM 696 C C . VAL A 1 90 ? -14.601 -7.201 25.121 1.00 94.00 90 VAL A C 1
ATOM 698 O O . VAL A 1 90 ? -15.794 -7.326 25.385 1.00 94.00 90 VAL A O 1
ATOM 701 N N . PRO A 1 91 ? -14.105 -6.007 24.762 1.00 92.44 91 PRO A N 1
ATOM 702 C CA . PRO A 1 91 ? -14.967 -4.845 24.603 1.00 92.44 91 PRO A CA 1
ATOM 703 C C . PRO A 1 91 ? -15.841 -4.965 23.341 1.00 92.44 91 PRO A C 1
ATOM 705 O O . PRO A 1 91 ? -15.478 -5.607 22.358 1.00 92.44 91 PRO A O 1
ATOM 708 N N . ALA A 1 92 ? -17.010 -4.318 23.353 1.00 91.56 92 ALA A N 1
ATOM 709 C CA . ALA A 1 92 ? -17.983 -4.418 22.258 1.00 91.56 92 ALA A CA 1
ATOM 710 C C . ALA A 1 92 ? -17.479 -3.877 20.902 1.00 91.56 92 ALA A C 1
ATOM 712 O O . ALA A 1 92 ? -17.975 -4.287 19.854 1.00 91.56 92 ALA A O 1
ATOM 713 N N . ASP A 1 93 ? -16.483 -2.988 20.912 1.00 92.19 93 ASP A N 1
ATOM 714 C CA . ASP A 1 93 ? -15.832 -2.423 19.723 1.00 92.19 93 ASP A CA 1
ATOM 715 C C . ASP A 1 93 ? -14.678 -3.272 19.172 1.00 92.19 93 ASP A C 1
ATOM 717 O O . ASP A 1 93 ? -14.096 -2.905 18.152 1.00 92.19 93 ASP A O 1
ATOM 721 N N . SER A 1 94 ? -14.376 -4.420 19.786 1.00 91.19 94 SER A N 1
ATOM 722 C CA . SER A 1 94 ? -13.370 -5.351 19.275 1.00 91.19 94 SER A CA 1
ATOM 723 C C . SER A 1 94 ? -13.678 -5.801 17.849 1.00 91.19 94 SER A C 1
ATOM 725 O O . SER A 1 94 ? -14.829 -6.095 17.500 1.00 91.19 94 SER A O 1
ATOM 727 N N . SER A 1 95 ? -12.632 -5.913 17.032 1.00 90.75 95 SER A N 1
ATOM 728 C CA . SER A 1 95 ? -12.722 -6.510 15.699 1.00 90.75 95 SER A CA 1
ATOM 729 C C . SER A 1 95 ? -13.166 -7.973 15.782 1.00 90.75 95 SER A C 1
ATOM 731 O O . SER A 1 95 ? -13.055 -8.614 16.828 1.00 90.75 95 SER A O 1
ATOM 733 N N . ASP A 1 96 ? -13.680 -8.517 14.681 1.00 89.81 96 ASP A N 1
ATOM 734 C CA . ASP A 1 96 ? -14.114 -9.921 14.651 1.00 89.81 96 ASP A CA 1
ATOM 735 C C . ASP A 1 96 ? -12.929 -10.877 14.864 1.00 89.81 96 ASP A C 1
ATOM 737 O O . ASP A 1 96 ? -13.069 -11.889 15.543 1.00 89.81 96 ASP A O 1
ATOM 741 N N . ALA A 1 97 ? -11.734 -10.496 14.399 1.00 89.81 97 ALA A N 1
ATOM 742 C CA . ALA A 1 97 ? -10.498 -11.229 14.663 1.00 89.81 97 ALA A CA 1
ATOM 743 C C . ALA A 1 97 ? -10.166 -11.307 16.165 1.00 89.81 97 ALA A C 1
ATOM 745 O O . ALA A 1 97 ? -9.843 -12.382 16.662 1.00 89.81 97 ALA A O 1
ATOM 746 N N . ALA A 1 98 ? -10.303 -10.198 16.902 1.00 91.56 98 ALA A N 1
ATOM 747 C CA . ALA A 1 98 ? -10.037 -10.171 18.342 1.00 91.56 98 ALA A CA 1
ATOM 748 C C . ALA A 1 98 ? -11.059 -10.999 19.140 1.00 91.56 98 ALA A C 1
ATOM 750 O O . ALA A 1 98 ? -10.714 -11.635 20.134 1.00 91.56 98 ALA A O 1
ATOM 751 N N . VAL A 1 99 ? -12.322 -11.022 18.699 1.00 93.06 99 VAL A N 1
ATOM 752 C CA . VAL A 1 99 ? -13.349 -11.885 19.302 1.00 93.06 99 VAL A CA 1
ATOM 753 C C . VAL A 1 99 ? -13.051 -13.359 19.027 1.00 93.06 99 VAL A C 1
ATOM 755 O O . VAL A 1 99 ? -13.113 -14.167 19.951 1.00 93.06 99 VAL A O 1
ATOM 758 N N . ALA A 1 100 ? -12.670 -13.712 17.797 1.00 92.75 100 ALA A N 1
ATOM 759 C CA . ALA A 1 100 ? -12.297 -15.081 17.445 1.00 92.75 100 ALA A CA 1
ATOM 760 C C . ALA A 1 100 ? -11.079 -15.578 18.245 1.00 92.75 100 ALA A C 1
ATOM 762 O O . ALA A 1 100 ? -11.072 -16.717 18.709 1.00 92.75 100 ALA A O 1
ATOM 763 N N . GLU A 1 101 ? -10.081 -14.719 18.464 1.00 93.62 101 GLU A N 1
ATOM 764 C CA . GLU A 1 101 ? -8.918 -15.026 19.303 1.00 93.62 101 GLU A CA 1
ATOM 765 C C . GLU A 1 101 ? -9.318 -15.285 20.763 1.00 93.62 101 GLU A C 1
ATOM 767 O O . GLU A 1 101 ? -8.930 -16.305 21.336 1.00 93.62 101 GLU A O 1
ATOM 772 N N . ALA A 1 102 ? -10.156 -14.422 21.349 1.00 92.94 102 ALA A N 1
ATOM 773 C CA . ALA A 1 102 ? -10.646 -14.600 22.716 1.00 92.94 102 ALA A CA 1
ATOM 774 C C . ALA A 1 102 ? -11.441 -15.908 22.883 1.00 92.94 102 ALA A C 1
ATOM 776 O O . ALA A 1 102 ? -11.246 -16.643 23.854 1.00 92.94 102 ALA A O 1
ATOM 777 N N . ILE A 1 103 ? -12.287 -16.245 21.904 1.00 93.75 103 ILE A N 1
ATOM 778 C CA . ILE A 1 103 ? -13.003 -17.527 21.857 1.00 93.75 103 ILE A CA 1
ATOM 779 C C . ILE A 1 103 ? -12.012 -18.698 21.775 1.00 93.75 103 ILE A C 1
ATOM 781 O O . ILE A 1 103 ? -12.172 -19.694 22.486 1.00 93.75 103 ILE A O 1
ATOM 785 N N . GLY A 1 104 ? -10.972 -18.580 20.947 1.00 92.50 104 GLY A N 1
ATOM 786 C CA . GLY A 1 104 ? -9.906 -19.574 20.825 1.00 92.50 104 GLY A CA 1
ATOM 787 C C . GLY A 1 104 ? -9.196 -19.842 22.153 1.00 92.50 104 GLY A C 1
ATOM 788 O O . GLY A 1 104 ? -9.026 -20.997 22.533 1.00 92.50 104 GLY A O 1
ATOM 789 N N . LEU A 1 105 ? -8.857 -18.794 22.908 1.00 92.44 105 LEU A N 1
ATOM 790 C CA . LEU A 1 105 ? -8.213 -18.923 24.221 1.00 92.44 105 LEU A CA 1
ATOM 791 C C . LEU A 1 105 ? -9.107 -19.629 25.249 1.00 92.44 105 LEU A C 1
ATOM 793 O O . LEU A 1 105 ? -8.643 -20.504 25.979 1.00 92.44 105 LEU A O 1
ATOM 797 N N . ILE A 1 106 ? -10.395 -19.280 25.283 1.00 90.69 106 ILE A N 1
ATOM 798 C CA . ILE A 1 106 ? -11.370 -19.872 26.209 1.00 90.69 106 ILE A CA 1
ATOM 799 C C . ILE A 1 106 ? -11.604 -21.356 25.889 1.00 90.69 106 ILE A C 1
ATOM 801 O O . ILE A 1 106 ? -11.695 -22.187 26.791 1.00 90.69 106 ILE A O 1
ATOM 805 N N . THR A 1 107 ? -11.675 -21.706 24.604 1.00 90.44 107 THR A N 1
ATOM 806 C CA . THR A 1 107 ? -11.930 -23.085 24.154 1.00 90.44 107 THR A CA 1
ATOM 807 C C . THR A 1 107 ? -10.690 -23.980 24.228 1.00 90.44 107 THR A C 1
ATOM 809 O O . THR A 1 107 ? -10.817 -25.166 24.535 1.00 90.44 107 THR A O 1
ATOM 812 N N . ALA A 1 108 ? -9.486 -23.430 24.032 1.00 88.62 108 ALA A N 1
ATOM 813 C CA . ALA A 1 108 ? -8.225 -24.172 24.112 1.00 88.62 108 ALA A CA 1
ATOM 814 C C . ALA A 1 108 ? -7.934 -24.741 25.511 1.00 88.62 108 ALA A C 1
ATOM 816 O O . ALA A 1 108 ? -7.217 -25.732 25.635 1.00 88.62 108 ALA A O 1
ATOM 817 N N . GLY A 1 109 ? -8.513 -24.152 26.564 1.00 80.31 109 GLY A N 1
ATOM 818 C CA . GLY A 1 109 ? -8.356 -24.625 27.940 1.00 80.31 109 GLY A CA 1
ATOM 819 C C . GLY A 1 109 ? -9.000 -25.987 28.229 1.00 80.31 109 GLY A C 1
ATOM 820 O O . GLY A 1 109 ? -8.745 -26.551 29.290 1.00 80.31 109 GLY A O 1
ATOM 821 N N . GLY A 1 110 ? -9.843 -26.519 27.331 1.00 79.50 110 GLY A N 1
ATOM 822 C CA . GLY A 1 110 ? -10.460 -27.851 27.451 1.00 79.50 110 GLY A CA 1
ATOM 823 C C . GLY A 1 110 ? -11.416 -28.037 28.640 1.00 79.50 110 GLY A C 1
ATOM 824 O O . GLY A 1 110 ? -11.993 -29.111 28.806 1.00 79.50 110 GLY A O 1
ATOM 825 N N . ALA A 1 111 ? -11.599 -27.008 29.469 1.00 84.12 111 ALA A N 1
ATOM 826 C CA . ALA A 1 111 ? -12.528 -27.017 30.584 1.00 84.12 111 ALA A CA 1
ATOM 827 C C . ALA A 1 111 ? -13.980 -27.009 30.071 1.00 84.12 111 ALA A C 1
ATOM 829 O O . ALA A 1 111 ? -14.273 -26.376 29.051 1.00 84.12 111 ALA A O 1
ATOM 830 N N . PRO A 1 112 ? -14.914 -27.685 30.764 1.00 88.31 112 PRO A N 1
ATOM 831 C CA . PRO A 1 112 ? -16.323 -27.616 30.412 1.00 88.31 112 PRO A CA 1
ATOM 832 C C . PRO A 1 112 ? -16.805 -26.166 30.520 1.00 88.31 112 PRO A C 1
ATOM 834 O O . PRO A 1 112 ? -16.799 -25.575 31.597 1.00 88.31 112 PRO A O 1
ATOM 837 N N . LEU A 1 113 ? -17.208 -25.596 29.384 1.00 90.31 113 LEU A N 1
ATOM 838 C CA . LEU A 1 113 ? -17.716 -24.230 29.319 1.00 90.31 113 LEU A CA 1
ATOM 839 C C . LEU A 1 113 ? -19.081 -24.142 29.995 1.00 90.31 113 LEU A C 1
ATOM 841 O O . LEU A 1 113 ? -19.970 -24.956 29.704 1.00 90.31 113 LEU A O 1
ATOM 845 N N . ASP A 1 114 ? -19.240 -23.114 30.826 1.00 92.62 114 ASP A N 1
ATOM 846 C CA . ASP A 1 114 ? -20.525 -22.705 31.379 1.00 92.62 114 ASP A CA 1
ATOM 847 C C . ASP A 1 114 ? -21.539 -22.451 30.240 1.00 92.62 114 ASP A C 1
ATOM 849 O O . ASP A 1 114 ? -21.143 -21.994 29.156 1.00 92.62 114 ASP A O 1
ATOM 853 N N . PRO A 1 115 ? -22.835 -22.781 30.413 1.00 92.56 115 PRO A N 1
ATOM 854 C CA . PRO A 1 115 ? -23.869 -22.504 29.420 1.00 92.56 115 PRO A CA 1
ATOM 855 C C . PRO A 1 115 ? -23.871 -21.059 28.910 1.00 92.56 115 PRO A C 1
ATOM 857 O O . PRO A 1 115 ? -24.077 -20.864 27.709 1.00 92.56 115 PRO A O 1
ATOM 860 N N . GLU A 1 116 ? -23.603 -20.059 29.758 1.00 92.31 116 GLU A N 1
ATOM 861 C CA . GLU A 1 116 ? -23.568 -18.659 29.319 1.00 92.31 116 GLU A CA 1
ATOM 862 C C . GLU A 1 116 ? -22.386 -18.397 28.386 1.00 92.31 116 GLU A C 1
ATOM 864 O O . GLU A 1 116 ? -22.549 -17.783 27.330 1.00 92.31 116 GLU A O 1
ATOM 869 N N . THR A 1 117 ? -21.204 -18.919 28.723 1.00 93.31 117 THR A N 1
ATOM 870 C CA . THR A 1 117 ? -20.012 -18.806 27.874 1.00 93.31 117 THR A CA 1
ATOM 871 C C . THR A 1 117 ? -20.214 -19.520 26.545 1.00 93.31 117 THR A C 1
ATOM 873 O O . THR A 1 117 ? -19.862 -18.979 25.501 1.00 93.31 117 THR A O 1
ATOM 876 N N . ARG A 1 118 ? -20.833 -20.705 26.551 1.00 94.19 118 ARG A N 1
ATOM 877 C CA . ARG A 1 118 ? -21.133 -21.449 25.321 1.00 94.19 118 ARG A CA 1
ATOM 878 C C . ARG A 1 118 ? -22.054 -20.657 24.396 1.00 94.19 118 ARG A C 1
ATOM 880 O O . ARG A 1 118 ? -21.776 -20.554 23.205 1.00 94.19 118 ARG A O 1
ATOM 887 N N . TYR A 1 119 ? -23.104 -20.061 24.951 1.00 94.19 119 TYR A N 1
ATOM 888 C CA . TYR A 1 119 ? -24.042 -19.251 24.180 1.00 94.19 119 TYR A CA 1
ATOM 889 C C . TYR A 1 119 ? -23.415 -17.937 23.684 1.00 94.19 119 TYR A C 1
ATOM 891 O O . TYR A 1 119 ? -23.683 -17.501 22.562 1.00 94.19 119 TYR A O 1
ATOM 899 N N . ALA A 1 120 ? -22.531 -17.324 24.479 1.00 93.88 120 ALA A N 1
ATOM 900 C CA . ALA A 1 120 ? -21.758 -16.154 24.068 1.00 93.88 120 ALA A CA 1
ATOM 901 C C . ALA A 1 120 ? -20.814 -16.478 22.899 1.00 93.88 120 ALA A C 1
ATOM 903 O O . ALA A 1 120 ? -20.764 -15.716 21.935 1.00 93.88 120 ALA A O 1
ATOM 904 N N . VAL A 1 121 ? -20.119 -17.619 22.952 1.00 94.62 121 VAL A N 1
ATOM 905 C CA . VAL A 1 121 ? -19.261 -18.118 21.865 1.00 94.62 121 VAL A CA 1
ATOM 906 C C . VAL A 1 121 ? -20.073 -18.349 20.589 1.00 94.62 121 VAL A C 1
ATOM 908 O O . VAL A 1 121 ? -19.669 -17.892 19.525 1.00 94.62 121 VAL A O 1
ATOM 911 N N . GLU A 1 122 ? -21.232 -19.001 20.688 1.00 94.75 122 GLU A N 1
ATOM 912 C CA . GLU A 1 122 ? -22.103 -19.261 19.534 1.00 94.75 122 GLU A CA 1
ATOM 913 C C . GLU A 1 122 ? -22.641 -17.961 18.914 1.00 94.75 122 GLU A C 1
ATOM 915 O O . GLU A 1 122 ? -22.635 -17.795 17.696 1.00 94.75 122 GLU A O 1
ATOM 920 N N . THR A 1 123 ? -23.055 -17.003 19.748 1.00 93.88 123 THR A N 1
ATOM 921 C CA . THR A 1 123 ? -23.651 -15.741 19.283 1.00 93.88 123 THR A CA 1
ATOM 922 C C . THR A 1 123 ? -22.613 -14.773 18.708 1.00 93.88 123 THR A C 1
ATOM 924 O O . THR A 1 123 ? -22.912 -14.063 17.749 1.00 93.88 123 THR A O 1
ATOM 927 N N . LEU A 1 124 ? -21.416 -14.700 19.301 1.00 94.56 124 LEU A N 1
ATOM 928 C CA . LEU A 1 124 ? -20.372 -13.741 18.916 1.00 94.56 124 LEU A CA 1
ATOM 929 C C . LEU A 1 124 ? -19.345 -14.314 17.927 1.00 94.56 124 LEU A C 1
ATOM 931 O O . LEU A 1 124 ? -18.598 -13.537 17.335 1.00 94.56 124 LEU A O 1
ATOM 935 N N . GLY A 1 125 ? -19.308 -15.636 17.739 1.00 90.81 125 GLY A N 1
ATOM 936 C CA . GLY A 1 125 ? -18.379 -16.308 16.827 1.00 90.81 125 GLY A CA 1
ATOM 937 C C . GLY A 1 125 ? -18.719 -16.150 15.342 1.00 90.81 125 GLY A C 1
ATOM 938 O O . GLY A 1 125 ? -17.815 -16.183 14.511 1.00 90.81 125 GLY A O 1
ATOM 939 N N . ASP A 1 126 ? -19.993 -15.938 14.999 1.00 92.56 126 ASP A N 1
ATOM 940 C CA . ASP A 1 126 ? -20.423 -15.604 13.637 1.00 92.56 126 ASP A CA 1
ATOM 941 C C . ASP A 1 126 ? -20.652 -14.091 13.501 1.00 92.56 126 ASP A C 1
ATOM 943 O O . ASP A 1 126 ? -21.405 -13.486 14.269 1.00 92.56 126 ASP A O 1
ATOM 947 N N . ALA A 1 127 ? -20.032 -13.474 12.492 1.00 89.94 127 ALA A N 1
ATOM 948 C CA . ALA A 1 127 ? -20.128 -12.040 12.233 1.00 89.94 127 ALA A CA 1
ATOM 949 C C . ALA A 1 127 ? -21.582 -11.584 12.010 1.00 89.94 127 ALA A C 1
ATOM 951 O O . ALA A 1 127 ? -21.994 -10.540 12.527 1.00 89.94 127 ALA A O 1
ATOM 952 N N . ALA A 1 128 ? -22.388 -12.386 11.305 1.00 90.88 128 ALA A N 1
ATOM 953 C CA . ALA A 1 128 ? -23.787 -12.055 11.036 1.00 90.88 128 ALA A CA 1
ATOM 954 C C . ALA A 1 128 ? -24.666 -12.186 12.294 1.00 90.88 128 ALA A C 1
ATOM 956 O O . ALA A 1 128 ? -25.545 -11.352 12.539 1.00 90.88 128 ALA A O 1
ATOM 957 N N . ALA A 1 129 ? -24.437 -13.219 13.110 1.00 91.12 129 ALA A N 1
ATOM 958 C CA . ALA A 1 129 ? -25.121 -13.393 14.391 1.00 91.12 129 ALA A CA 1
ATOM 959 C C . ALA A 1 129 ? -24.771 -12.265 15.374 1.00 91.12 129 ALA A C 1
ATOM 961 O O . ALA A 1 129 ? -25.676 -11.682 15.987 1.00 91.12 129 ALA A O 1
ATOM 962 N N . ARG A 1 130 ? -23.487 -11.895 15.439 1.00 94.00 130 ARG A N 1
ATOM 963 C CA . ARG A 1 130 ? -22.967 -10.790 16.246 1.00 94.00 130 ARG A CA 1
ATOM 964 C C . ARG A 1 130 ? -23.616 -9.463 15.874 1.00 94.00 130 ARG A C 1
ATOM 966 O O . ARG A 1 130 ? -24.121 -8.774 16.752 1.00 94.00 130 ARG A O 1
ATOM 973 N N . GLU A 1 131 ? -23.689 -9.125 14.590 1.00 93.38 131 GLU A N 1
ATOM 974 C CA . GLU A 1 131 ? -24.340 -7.888 14.140 1.00 93.38 131 GLU A CA 1
ATOM 975 C C . GLU A 1 131 ? -25.821 -7.826 14.558 1.00 93.38 131 GLU A C 1
ATOM 977 O O . GLU A 1 131 ? -26.299 -6.808 15.070 1.00 93.38 131 GLU A O 1
ATOM 982 N N . ARG A 1 132 ? -26.569 -8.923 14.378 1.00 94.19 132 ARG A N 1
ATOM 983 C CA . ARG A 1 132 ? -27.983 -8.997 14.795 1.00 94.19 132 ARG A CA 1
ATOM 984 C C . ARG A 1 132 ? -28.142 -8.896 16.306 1.00 94.19 132 ARG A C 1
ATOM 986 O O . ARG A 1 132 ? -29.173 -8.415 16.782 1.00 94.19 132 ARG A O 1
ATOM 993 N N . PHE A 1 133 ? -27.188 -9.422 17.064 1.00 94.62 133 PHE A N 1
ATOM 994 C CA . PHE A 1 133 ? -27.148 -9.277 18.511 1.00 94.62 133 PHE A CA 1
ATOM 995 C C . PHE A 1 133 ? -26.875 -7.822 18.905 1.00 94.62 133 PHE A C 1
ATOM 997 O O . PHE A 1 133 ? -27.653 -7.265 19.676 1.00 94.62 133 PHE A O 1
ATOM 1004 N N . ASP A 1 134 ? -25.870 -7.183 18.305 1.00 94.06 134 ASP A N 1
ATOM 1005 C CA . ASP A 1 134 ? -25.491 -5.794 18.577 1.00 94.06 134 ASP A CA 1
ATOM 1006 C C . ASP A 1 134 ? -26.649 -4.826 18.320 1.00 94.06 134 ASP A C 1
ATOM 1008 O O . ASP A 1 134 ? -26.962 -3.992 19.170 1.00 94.06 134 ASP A O 1
ATOM 1012 N N . ARG A 1 135 ? -27.351 -4.979 17.189 1.00 94.25 135 ARG A N 1
ATOM 1013 C CA . ARG A 1 135 ? -28.539 -4.168 16.871 1.00 94.25 135 ARG A CA 1
ATOM 1014 C C . ARG A 1 135 ? -29.640 -4.335 17.919 1.00 94.25 135 ARG A C 1
ATOM 1016 O O . ARG A 1 135 ? -30.113 -3.347 18.471 1.00 94.25 135 ARG A O 1
ATOM 1023 N N . ARG A 1 136 ? -29.997 -5.582 18.252 1.00 94.25 136 ARG A N 1
ATOM 1024 C CA . ARG A 1 136 ? -31.031 -5.876 19.262 1.00 94.25 136 ARG A CA 1
ATOM 1025 C C . ARG A 1 136 ? -30.656 -5.345 20.641 1.00 94.25 136 ARG A C 1
ATOM 1027 O O . ARG A 1 136 ? -31.515 -4.819 21.345 1.00 94.25 136 ARG A O 1
ATOM 1034 N N . LEU A 1 137 ? -29.394 -5.487 21.033 1.00 92.25 137 LEU A N 1
ATOM 1035 C CA . LEU A 1 137 ? -28.902 -5.011 22.318 1.00 92.25 137 LEU A CA 1
ATOM 1036 C C . LEU A 1 137 ? -28.939 -3.481 22.380 1.00 92.25 137 LEU A C 1
ATOM 1038 O O . LEU A 1 137 ? -29.432 -2.931 23.361 1.00 92.25 137 LEU A O 1
ATOM 1042 N N . LEU A 1 138 ? -28.494 -2.793 21.327 1.00 91.75 138 LEU A N 1
ATOM 1043 C CA . LEU A 1 138 ? -28.559 -1.335 21.255 1.00 91.75 138 LEU A CA 1
ATOM 1044 C C . LEU A 1 138 ? -30.008 -0.833 21.333 1.00 91.75 138 LEU A C 1
ATOM 1046 O O . LEU A 1 138 ? -30.296 0.085 22.099 1.00 91.75 138 LEU A O 1
ATOM 1050 N N . ASP A 1 139 ? -30.938 -1.474 20.624 1.00 91.50 139 ASP A N 1
ATOM 1051 C CA . ASP A 1 139 ? -32.363 -1.131 20.690 1.00 91.50 139 ASP A CA 1
ATOM 1052 C C . ASP A 1 139 ? -32.933 -1.314 22.106 1.00 91.50 139 ASP A C 1
ATOM 1054 O O . ASP A 1 139 ? -33.655 -0.452 22.612 1.00 91.50 139 ASP A O 1
ATOM 1058 N N . GLN A 1 140 ? -32.567 -2.395 22.802 1.00 90.50 140 GLN A N 1
ATOM 1059 C CA . GLN A 1 140 ? -32.966 -2.617 24.197 1.00 90.50 140 GLN A CA 1
ATOM 1060 C C . GLN A 1 140 ? -32.395 -1.562 25.150 1.00 90.50 140 GLN A C 1
ATOM 1062 O O . GLN A 1 140 ? -33.071 -1.159 26.101 1.00 90.50 140 GLN A O 1
ATOM 1067 N N . LEU A 1 141 ? -31.157 -1.124 24.921 1.00 87.88 141 LEU A N 1
ATOM 1068 C CA . LEU A 1 141 ? -30.509 -0.099 25.737 1.00 87.88 141 LEU A CA 1
ATOM 1069 C C . LEU A 1 141 ? -31.126 1.286 25.500 1.00 87.88 141 LEU A C 1
ATOM 1071 O O . LEU A 1 141 ? -31.259 2.040 26.465 1.00 87.88 141 LEU A O 1
ATOM 1075 N N . ARG A 1 142 ? -31.555 1.593 24.267 1.00 87.44 142 ARG A N 1
ATOM 1076 C CA . ARG A 1 142 ? -32.234 2.854 23.909 1.00 87.44 142 ARG A CA 1
ATOM 1077 C C . ARG A 1 142 ? -33.674 2.926 24.415 1.00 87.44 142 ARG A C 1
ATOM 1079 O O . ARG A 1 142 ? -34.111 3.994 24.827 1.00 87.44 142 ARG A O 1
ATOM 1086 N N . ASN A 1 143 ? -34.397 1.808 24.416 1.00 83.50 143 ASN A N 1
ATOM 1087 C CA . ASN A 1 143 ? -35.829 1.787 24.735 1.00 83.50 143 ASN A CA 1
ATOM 1088 C C . ASN A 1 143 ? -36.148 1.692 26.240 1.00 83.50 143 ASN A C 1
ATOM 1090 O O . ASN A 1 143 ? -37.316 1.747 26.623 1.00 83.50 143 ASN A O 1
ATOM 1094 N N . ARG A 1 144 ? -35.151 1.549 27.124 1.00 66.00 144 ARG A N 1
ATOM 1095 C CA . ARG A 1 144 ? -35.374 1.339 28.566 1.00 66.00 144 ARG A CA 1
ATOM 1096 C C . ARG A 1 144 ? -35.246 2.634 29.372 1.00 66.00 144 ARG A C 1
ATOM 1098 O O . ARG A 1 144 ? -34.391 2.753 30.244 1.00 66.00 144 ARG A O 1
ATOM 1105 N N . THR A 1 145 ? -36.148 3.575 29.110 1.00 48.44 145 THR A N 1
ATOM 1106 C CA . THR A 1 145 ? -36.308 4.823 29.874 1.00 48.44 145 THR A CA 1
ATOM 1107 C C . THR A 1 145 ? -37.597 4.760 30.704 1.00 48.44 145 THR A C 1
ATOM 1109 O O . THR A 1 145 ? -38.587 5.394 30.365 1.00 48.44 145 THR A O 1
ATOM 1112 N N . ALA A 1 146 ? -37.619 3.964 31.782 1.00 38.81 146 ALA A N 1
ATOM 1113 C CA . ALA A 1 146 ? -38.623 4.085 32.851 1.00 38.81 146 ALA A CA 1
ATOM 1114 C C . ALA A 1 146 ? -38.131 3.415 34.154 1.00 38.81 146 ALA A C 1
ATOM 1116 O O . ALA A 1 146 ? -37.853 2.212 34.144 1.00 38.81 146 ALA A O 1
ATOM 1117 N N . PRO A 1 147 ? -38.019 4.145 35.280 1.00 48.06 147 PRO A N 1
ATOM 1118 C CA . PRO A 1 147 ? -37.784 3.542 36.587 1.00 48.06 147 PRO A CA 1
ATOM 1119 C C . PRO A 1 147 ? -39.089 2.952 37.146 1.00 48.06 147 PRO A C 1
ATOM 1121 O O . PRO A 1 147 ? -40.101 3.641 37.256 1.00 48.06 147 PRO A O 1
ATOM 1124 N N . VAL A 1 148 ? -39.060 1.674 37.527 1.00 37.47 148 VAL A N 1
ATOM 1125 C CA . VAL A 1 148 ? -40.129 1.026 38.302 1.00 37.47 148 VAL A CA 1
ATOM 1126 C C . VAL A 1 148 ? -39.861 1.305 39.781 1.00 37.47 148 VAL A C 1
ATOM 1128 O O . VAL A 1 148 ? -38.872 0.829 40.334 1.00 37.47 148 VAL A O 1
ATOM 1131 N N . ALA A 1 149 ? -40.719 2.109 40.410 1.00 37.31 149 ALA A N 1
ATOM 1132 C CA . ALA A 1 149 ? -40.701 2.355 41.848 1.00 37.31 149 ALA A CA 1
ATOM 1133 C C . ALA A 1 149 ? -41.290 1.149 42.601 1.00 37.31 149 ALA A C 1
ATOM 1135 O O . ALA A 1 149 ? -42.375 0.675 42.270 1.00 37.31 149 ALA A O 1
ATOM 1136 N N . PHE A 1 150 ? -40.579 0.666 43.620 1.00 34.59 150 PHE A N 1
ATOM 1137 C CA . PHE A 1 150 ? -41.028 -0.396 44.520 1.00 34.59 150 PHE A CA 1
ATOM 1138 C C . PHE A 1 150 ? -41.544 0.248 45.816 1.00 34.59 150 PHE A C 1
ATOM 1140 O O . PHE A 1 150 ? -40.779 0.889 46.535 1.00 34.59 150 PHE A O 1
ATOM 1147 N N . THR A 1 151 ? -42.836 0.112 46.111 1.00 34.81 151 THR A N 1
ATOM 1148 C CA . THR A 1 151 ? -43.458 0.560 47.370 1.00 34.81 151 THR A CA 1
ATOM 1149 C C . THR A 1 151 ? -43.671 -0.629 48.307 1.00 34.81 151 THR A C 1
ATOM 1151 O O . THR A 1 151 ? -44.394 -1.561 47.962 1.00 34.81 151 THR A O 1
ATOM 1154 N N . LEU A 1 152 ? -43.074 -0.580 49.501 1.00 34.88 152 LEU A N 1
ATOM 1155 C CA . LEU A 1 152 ? -43.329 -1.491 50.626 1.00 34.88 152 LEU A CA 1
ATOM 1156 C C . LEU A 1 152 ? -44.387 -0.872 51.565 1.00 34.88 152 LEU A C 1
ATOM 1158 O O . LEU A 1 152 ? -44.217 0.288 51.946 1.00 34.88 152 LEU A O 1
ATOM 1162 N N . PRO A 1 153 ? -45.448 -1.593 51.976 1.00 39.88 153 PRO A N 1
ATOM 1163 C CA . PRO A 1 153 ? -46.389 -1.093 52.974 1.00 39.88 153 PRO A CA 1
ATOM 1164 C C . PRO A 1 153 ? -45.910 -1.375 54.408 1.00 39.88 153 PRO A C 1
ATOM 1166 O O . PRO A 1 153 ? -45.510 -2.487 54.750 1.00 39.88 153 PRO A O 1
ATOM 1169 N N . ALA A 1 154 ? -45.988 -0.342 55.250 1.00 41.69 154 ALA A N 1
ATOM 1170 C CA . ALA A 1 154 ? -45.763 -0.391 56.690 1.00 41.69 154 ALA A CA 1
ATOM 1171 C C . ALA A 1 154 ? -46.982 -0.982 57.419 1.00 41.69 154 ALA A C 1
ATOM 1173 O O . ALA A 1 154 ? -48.116 -0.570 57.173 1.00 41.69 154 ALA A O 1
ATOM 1174 N N . GLN A 1 155 ? -46.746 -1.916 58.343 1.00 36.59 155 GLN A N 1
ATOM 1175 C CA . GLN A 1 155 ? -47.780 -2.534 59.172 1.00 36.59 155 GLN A CA 1
ATOM 1176 C C . GLN A 1 155 ? -47.794 -1.873 60.560 1.00 36.59 155 GLN A C 1
ATOM 1178 O O . GLN A 1 155 ? -46.788 -1.861 61.267 1.00 36.59 155 GLN A O 1
ATOM 1183 N N . GLN A 1 156 ? -48.933 -1.268 60.906 1.00 37.19 156 GLN A N 1
ATOM 1184 C CA . GLN A 1 156 ? -49.189 -0.545 62.152 1.00 37.19 156 GLN A CA 1
ATOM 1185 C C . GLN A 1 156 ? -49.482 -1.485 63.330 1.00 37.19 156 GLN A C 1
ATOM 1187 O O . GLN A 1 156 ? -50.118 -2.528 63.186 1.00 37.19 156 GLN A O 1
ATOM 1192 N N . SER A 1 157 ? -49.032 -1.049 64.503 1.00 43.75 157 SER A N 1
ATOM 1193 C CA . SER A 1 157 ? -49.199 -1.658 65.821 1.00 43.75 157 SER A CA 1
ATOM 1194 C C . SER A 1 157 ? -50.632 -1.535 66.353 1.00 43.75 157 SER A C 1
ATOM 1196 O O . SER A 1 157 ? -51.248 -0.479 66.223 1.00 43.75 157 SER A O 1
ATOM 1198 N N . ALA A 1 158 ? -51.119 -2.563 67.055 1.00 36.78 158 ALA A N 1
ATOM 1199 C CA . ALA A 1 158 ? -52.328 -2.492 67.874 1.00 36.78 158 ALA A CA 1
ATOM 1200 C C . ALA A 1 158 ? -51.976 -2.650 69.363 1.00 36.78 158 ALA A C 1
ATOM 1202 O O . ALA A 1 158 ? -51.365 -3.632 69.781 1.00 36.78 158 ALA A O 1
ATOM 1203 N N . THR A 1 159 ? -52.361 -1.650 70.150 1.00 41.41 159 THR A N 1
ATOM 1204 C CA . THR A 1 159 ? -52.277 -1.584 71.613 1.00 41.41 159 THR A CA 1
ATOM 1205 C C . THR A 1 159 ? -53.468 -2.288 72.261 1.00 41.41 159 THR A C 1
ATOM 1207 O O . THR A 1 159 ? -54.609 -2.018 71.889 1.00 41.41 159 THR A O 1
ATOM 1210 N N . GLY A 1 160 ? -53.216 -3.123 73.272 1.00 37.03 160 GLY A N 1
ATOM 1211 C CA . GLY A 1 160 ? -54.236 -3.686 74.160 1.00 37.03 160 GLY A CA 1
ATOM 1212 C C . GLY A 1 160 ? -53.998 -3.250 75.604 1.00 37.03 160 GLY A C 1
ATOM 1213 O O . GLY A 1 160 ? -52.971 -3.577 76.194 1.00 37.03 160 GLY A O 1
ATOM 1214 N N . THR A 1 161 ? -54.949 -2.502 76.157 1.00 42.25 161 THR A N 1
ATOM 1215 C CA . THR A 1 161 ? -54.978 -2.013 77.542 1.00 42.25 161 THR A CA 1
ATOM 1216 C C . THR A 1 161 ? -55.771 -2.996 78.404 1.00 42.25 161 THR A C 1
ATOM 1218 O O . THR A 1 161 ? -56.901 -3.325 78.051 1.00 42.25 161 THR A O 1
ATOM 1221 N N . PHE A 1 162 ? -55.237 -3.424 79.552 1.00 37.69 162 PHE A N 1
ATOM 1222 C CA . PHE A 1 162 ? -56.019 -4.077 80.610 1.00 37.69 162 PHE A CA 1
ATOM 1223 C C . PHE A 1 162 ? -55.690 -3.463 81.973 1.00 37.69 162 PHE A C 1
ATOM 1225 O O . PHE A 1 162 ? -54.535 -3.189 82.295 1.00 37.69 162 PHE A O 1
ATOM 1232 N N . ALA A 1 163 ? -56.747 -3.206 82.738 1.00 37.66 163 ALA A N 1
ATOM 1233 C CA . ALA A 1 163 ? -56.759 -2.499 84.009 1.00 37.66 163 ALA A CA 1
ATOM 1234 C C . ALA A 1 163 ? -56.824 -3.460 85.209 1.00 37.66 163 ALA A C 1
ATOM 1236 O O . ALA A 1 163 ? -57.401 -4.538 85.101 1.00 37.66 163 ALA A O 1
ATOM 1237 N N . GLY A 1 164 ? -56.365 -2.989 86.378 1.00 36.06 164 GLY A N 1
ATOM 1238 C CA . GLY A 1 164 ? -57.010 -3.307 87.660 1.00 36.06 164 GLY A CA 1
ATOM 1239 C C . GLY A 1 164 ? -56.128 -3.831 88.803 1.00 36.06 164 GLY A C 1
ATOM 1240 O O . GLY A 1 164 ? -55.863 -5.021 88.879 1.00 36.06 164 GLY A O 1
ATOM 1241 N N . GLY A 1 165 ? -55.828 -2.951 89.774 1.00 42.34 165 GLY A N 1
ATOM 1242 C CA . GLY A 1 165 ? -55.741 -3.297 91.206 1.00 42.34 165 GLY A CA 1
ATOM 1243 C C . GLY A 1 165 ? -54.346 -3.505 91.820 1.00 42.34 165 GLY A C 1
ATOM 1244 O O . GLY A 1 165 ? -53.756 -4.565 91.674 1.00 42.34 165 GLY A O 1
ATOM 1245 N N . GLY A 1 166 ? -53.854 -2.539 92.617 1.00 39.59 166 GLY A N 1
ATOM 1246 C CA . GLY A 1 166 ? -52.677 -2.776 93.480 1.00 39.59 166 GLY A CA 1
ATOM 1247 C C . GLY A 1 166 ? -51.934 -1.551 94.032 1.00 39.59 166 GLY A C 1
ATOM 1248 O O . GLY A 1 166 ? -50.711 -1.572 94.128 1.00 39.59 166 GLY A O 1
ATOM 1249 N N . LEU A 1 167 ? -52.625 -0.466 94.397 1.00 44.97 167 LEU A N 1
ATOM 1250 C CA . LEU A 1 167 ? -52.045 0.882 94.566 1.00 44.97 167 LEU A CA 1
ATOM 1251 C C . LEU A 1 167 ? -51.050 1.109 95.739 1.00 44.97 167 LEU A C 1
ATOM 1253 O O . LEU A 1 167 ? -50.725 2.254 96.033 1.00 44.97 167 LEU A O 1
ATOM 1257 N N . LYS A 1 168 ? -50.548 0.074 96.428 1.00 45.84 168 LYS A N 1
ATOM 1258 C CA . LYS A 1 168 ? -49.538 0.237 97.504 1.00 45.84 168 LYS A CA 1
ATOM 1259 C C . LYS A 1 168 ? -48.263 -0.594 97.325 1.00 45.84 168 LYS A C 1
ATOM 1261 O O . LYS A 1 168 ? -47.216 -0.184 97.808 1.00 45.84 168 LYS A O 1
ATOM 1266 N N . ILE A 1 169 ? -48.308 -1.674 96.542 1.00 51.75 169 ILE A N 1
ATOM 1267 C CA . ILE A 1 169 ? -47.101 -2.365 96.045 1.00 51.75 169 ILE A CA 1
ATOM 1268 C C . ILE A 1 169 ? -46.537 -1.619 94.818 1.00 51.75 169 ILE A C 1
ATOM 1270 O O . ILE A 1 169 ? -45.326 -1.570 94.614 1.00 51.75 169 ILE A O 1
ATOM 1274 N N . VAL A 1 170 ? -47.406 -0.934 94.062 1.00 51.66 170 VAL A N 1
ATOM 1275 C CA . VAL A 1 170 ? -47.048 -0.171 92.857 1.00 51.66 170 VAL A CA 1
ATOM 1276 C C . VAL A 1 170 ? -46.057 0.963 93.130 1.00 51.66 170 VAL A C 1
ATOM 1278 O O . VAL A 1 170 ? -45.223 1.203 92.278 1.00 51.66 170 VAL A O 1
ATOM 1281 N N . ALA A 1 171 ? -46.056 1.624 94.293 1.00 53.31 171 ALA A N 1
ATOM 1282 C CA . ALA A 1 171 ? -45.114 2.726 94.545 1.00 53.31 171 ALA A CA 1
ATOM 1283 C C . ALA A 1 171 ? -43.665 2.244 94.768 1.00 53.31 171 ALA A C 1
ATOM 1285 O O . ALA A 1 171 ? -42.731 2.825 94.221 1.00 53.31 171 ALA A O 1
ATOM 1286 N N . GLY A 1 172 ? -43.473 1.151 95.516 1.00 56.97 172 GLY A N 1
ATOM 1287 C CA . GLY A 1 172 ? -42.149 0.546 95.713 1.00 56.97 172 GLY A CA 1
ATOM 1288 C C . GLY A 1 172 ? -41.630 -0.122 94.439 1.00 56.97 172 GLY A C 1
ATOM 1289 O O . GLY A 1 172 ? -40.479 0.073 94.054 1.00 56.97 172 GLY A O 1
ATOM 1290 N N . VAL A 1 173 ? -42.511 -0.835 93.729 1.00 59.75 173 VAL A N 1
ATOM 1291 C CA . VAL A 1 173 ? -42.190 -1.454 92.438 1.00 59.75 173 VAL A CA 1
ATOM 1292 C C . VAL A 1 173 ? -41.948 -0.394 91.359 1.00 59.75 173 VAL A C 1
ATOM 1294 O O . VAL A 1 173 ? -41.019 -0.562 90.584 1.00 59.75 173 VAL A O 1
ATOM 1297 N N . ALA A 1 174 ? -42.672 0.731 91.341 1.00 60.66 174 ALA A N 1
ATOM 1298 C CA . ALA A 1 174 ? -42.446 1.833 90.399 1.00 60.66 174 ALA A CA 1
ATOM 1299 C C . ALA A 1 174 ? -41.151 2.603 90.671 1.00 60.66 174 ALA A C 1
ATOM 1301 O O . ALA A 1 174 ? -40.546 3.096 89.727 1.00 60.66 174 ALA A O 1
ATOM 1302 N N . LEU A 1 175 ? -40.696 2.702 91.923 1.00 67.81 175 LEU A N 1
ATOM 1303 C CA . LEU A 1 175 ? -39.433 3.371 92.243 1.00 67.81 175 LEU A CA 1
ATOM 1304 C C . LEU A 1 175 ? -38.230 2.486 91.890 1.00 67.81 175 LEU A C 1
ATOM 1306 O O . LEU A 1 175 ? -37.276 2.964 91.278 1.00 67.81 175 LEU A O 1
ATOM 1310 N N . VAL A 1 176 ? -38.308 1.181 92.176 1.00 70.75 176 VAL A N 1
ATOM 1311 C CA . VAL A 1 176 ? -37.295 0.206 91.735 1.00 70.75 176 VAL A CA 1
ATOM 1312 C C . VAL A 1 176 ? -37.309 0.052 90.212 1.00 70.75 176 VAL A C 1
ATOM 1314 O O . VAL A 1 176 ? -36.245 0.063 89.600 1.00 70.75 176 VAL A O 1
ATOM 1317 N N . LEU A 1 177 ? -38.484 -0.003 89.576 1.00 70.50 177 LEU A N 1
ATOM 1318 C CA . LEU A 1 177 ? -38.607 0.021 88.114 1.00 70.50 177 LEU A CA 1
ATOM 1319 C C . LEU A 1 177 ? -38.127 1.344 87.528 1.00 70.50 177 LEU A C 1
ATOM 1321 O O . LEU A 1 177 ? -37.508 1.319 86.481 1.00 70.50 177 LEU A O 1
ATOM 1325 N N . GLY A 1 178 ? -38.367 2.482 88.178 1.00 71.75 178 GLY A N 1
ATOM 1326 C CA . GLY A 1 178 ? -37.921 3.795 87.714 1.00 71.75 178 GLY A CA 1
ATOM 1327 C C . GLY A 1 178 ? -36.401 3.930 87.741 1.00 71.75 178 GLY A C 1
ATOM 1328 O O . GLY A 1 178 ? -35.812 4.395 86.769 1.00 71.75 178 GLY A O 1
ATOM 1329 N N . LEU A 1 179 ? -35.750 3.450 88.806 1.00 74.25 179 LEU A N 1
ATOM 1330 C CA . LEU A 1 179 ? -34.287 3.387 88.891 1.00 74.25 179 LEU A CA 1
ATOM 1331 C C . LEU A 1 179 ? -33.696 2.345 87.935 1.00 74.25 179 LEU A C 1
ATOM 1333 O O . LEU A 1 179 ? -32.706 2.635 87.265 1.00 74.25 179 LEU A O 1
ATOM 1337 N N . ALA A 1 180 ? -34.318 1.169 87.807 1.00 71.44 180 ALA A N 1
ATOM 1338 C CA . ALA A 1 180 ? -33.926 0.175 86.811 1.00 71.44 180 ALA A CA 1
ATOM 1339 C C . ALA A 1 180 ? -34.091 0.720 85.383 1.00 71.44 180 ALA A C 1
ATOM 1341 O O . ALA A 1 180 ? -33.222 0.501 84.548 1.00 71.44 180 ALA A O 1
ATOM 1342 N N . TYR A 1 181 ? -35.147 1.492 85.116 1.00 75.75 181 TYR A N 1
ATOM 1343 C CA . TYR A 1 181 ? -35.413 2.134 83.830 1.00 75.75 181 TYR A CA 1
ATOM 1344 C C . TYR A 1 181 ? -34.410 3.253 83.529 1.00 75.75 181 TYR A C 1
ATOM 1346 O O . TYR A 1 181 ? -33.946 3.363 82.400 1.00 75.75 181 TYR A O 1
ATOM 1354 N N . LEU A 1 182 ? -34.001 4.035 84.533 1.00 76.00 182 LEU A N 1
ATOM 1355 C CA . LEU A 1 182 ? -32.923 5.023 84.404 1.00 76.00 182 LEU A CA 1
ATOM 1356 C C . LEU A 1 182 ? -31.558 4.362 84.156 1.00 76.00 182 LEU A C 1
ATOM 1358 O O . LEU A 1 182 ? -30.809 4.824 83.297 1.00 76.00 182 LEU A O 1
ATOM 1362 N N . GLY A 1 183 ? -31.251 3.252 84.835 1.00 73.81 183 GLY A N 1
ATOM 1363 C CA . GLY A 1 183 ? -30.046 2.453 84.573 1.00 73.81 183 GLY A CA 1
ATOM 1364 C C . GLY A 1 183 ? -30.055 1.788 83.189 1.00 73.81 183 GLY A C 1
ATOM 1365 O O . GLY A 1 183 ? -29.032 1.758 82.500 1.00 73.81 183 GLY A O 1
ATOM 1366 N N . LEU A 1 184 ? -31.220 1.320 82.731 1.00 75.62 184 LEU A N 1
ATOM 1367 C CA . LEU A 1 184 ? -31.431 0.824 81.367 1.00 75.62 184 LEU A CA 1
ATOM 1368 C C . LEU A 1 184 ? -31.308 1.941 80.325 1.00 75.62 184 LEU A C 1
ATOM 1370 O O . LEU A 1 184 ? -30.720 1.723 79.273 1.00 75.62 184 LEU A O 1
ATOM 1374 N N . GLY A 1 185 ? -31.796 3.146 80.621 1.00 75.62 185 GLY A N 1
ATOM 1375 C CA . GLY A 1 185 ? -31.625 4.319 79.764 1.00 75.62 185 GLY A CA 1
ATOM 1376 C C . GLY A 1 185 ? -30.159 4.726 79.628 1.00 75.62 185 GLY A C 1
ATOM 1377 O O . GLY A 1 185 ? -29.684 4.945 78.521 1.00 75.62 185 GLY A O 1
ATOM 1378 N N . TYR A 1 186 ? -29.411 4.739 80.734 1.00 80.62 186 TYR A N 1
ATOM 1379 C CA . TYR A 1 186 ? -27.992 5.102 80.729 1.00 80.62 186 TYR A CA 1
ATOM 1380 C C . TYR A 1 186 ? -27.112 4.056 80.030 1.00 80.62 186 TYR A C 1
ATOM 1382 O O . TYR A 1 186 ? -26.213 4.405 79.267 1.00 80.62 186 TYR A O 1
ATOM 1390 N N . SER A 1 187 ? -27.380 2.764 80.253 1.00 75.69 187 SER A N 1
ATOM 1391 C CA . SER A 1 187 ? -26.680 1.682 79.543 1.00 75.69 187 SER A CA 1
ATOM 1392 C C . SER A 1 187 ? -27.021 1.661 78.053 1.00 75.69 187 SER A C 1
ATOM 1394 O O . SER A 1 187 ? -26.130 1.446 77.231 1.00 75.69 187 SER A O 1
ATOM 1396 N N . ARG A 1 188 ? -28.269 1.978 77.687 1.00 82.50 188 ARG A N 1
ATOM 1397 C CA . ARG A 1 188 ? -28.670 2.169 76.292 1.00 82.50 188 ARG A CA 1
ATOM 1398 C C . ARG A 1 188 ? -27.943 3.353 75.655 1.00 82.50 188 ARG A C 1
ATOM 1400 O O . ARG A 1 188 ? -27.345 3.168 74.601 1.00 82.50 188 ARG A O 1
ATOM 1407 N N . ASP A 1 189 ? -27.892 4.508 76.310 1.00 80.44 189 ASP A N 1
ATOM 1408 C CA . ASP A 1 189 ? -27.184 5.691 75.801 1.00 80.44 189 ASP A CA 1
ATOM 1409 C C . ASP A 1 189 ? -25.671 5.464 75.660 1.00 80.44 189 ASP A C 1
ATOM 1411 O O . ASP A 1 189 ? -25.068 5.907 74.680 1.00 80.44 189 ASP A O 1
ATOM 1415 N N . MET A 1 190 ? -25.042 4.747 76.598 1.00 81.56 190 MET A N 1
ATOM 1416 C CA . MET A 1 190 ? -23.635 4.350 76.466 1.00 81.56 190 MET A CA 1
ATOM 1417 C C . MET A 1 190 ? -23.431 3.384 75.299 1.00 81.56 190 MET A C 1
ATOM 1419 O O . MET A 1 190 ? -22.527 3.594 74.490 1.00 81.56 190 MET A O 1
ATOM 1423 N N . SER A 1 191 ? -24.308 2.387 75.147 1.00 82.62 191 SER A N 1
ATOM 1424 C CA . SER A 1 191 ? -24.235 1.456 74.020 1.00 82.62 191 SER A CA 1
ATOM 1425 C C . SER A 1 191 ? -24.437 2.163 72.679 1.00 82.62 191 SER A C 1
ATOM 1427 O O . SER A 1 191 ? -23.696 1.890 71.743 1.00 82.62 191 SER A O 1
ATOM 1429 N N . GLU A 1 192 ? -25.353 3.135 72.589 1.00 84.94 192 GLU A N 1
ATOM 1430 C CA . GLU A 1 192 ? -25.589 3.927 71.378 1.00 84.94 192 GLU A CA 1
ATOM 1431 C C . GLU A 1 192 ? -24.400 4.844 71.054 1.00 84.94 192 GLU A C 1
ATOM 1433 O O . GLU A 1 192 ? -24.065 5.022 69.881 1.00 84.94 192 GLU A O 1
ATOM 1438 N N . ARG A 1 193 ? -23.712 5.396 72.063 1.00 81.94 193 ARG A N 1
ATOM 1439 C CA . ARG A 1 193 ? -22.479 6.178 71.859 1.00 81.94 193 ARG A CA 1
ATOM 1440 C C . ARG A 1 193 ? -21.323 5.314 71.368 1.00 81.94 193 ARG A C 1
ATOM 1442 O O . ARG A 1 193 ? -20.639 5.719 70.429 1.00 81.94 193 ARG A O 1
ATOM 1449 N N . GLU A 1 194 ? -21.127 4.134 71.950 1.00 87.44 194 GLU A N 1
ATOM 1450 C CA . GLU A 1 194 ? -20.122 3.179 71.474 1.00 87.44 194 GLU A CA 1
ATOM 1451 C C . GLU A 1 194 ? -20.439 2.680 70.059 1.00 87.44 194 GLU A C 1
ATOM 1453 O O . GLU A 1 194 ? -19.532 2.553 69.236 1.00 87.44 194 GLU A O 1
ATOM 1458 N N . LEU A 1 195 ? -21.719 2.463 69.739 1.00 85.94 195 LEU A N 1
ATOM 1459 C CA . LEU A 1 195 ? -22.156 2.076 68.396 1.00 85.94 195 LEU A CA 1
ATOM 1460 C C . LEU A 1 195 ? -21.888 3.185 67.378 1.00 85.94 195 LEU A C 1
ATOM 1462 O O . LEU A 1 195 ? -21.363 2.903 66.306 1.00 85.94 195 LEU A O 1
ATOM 1466 N N . ARG A 1 196 ? -22.162 4.449 67.724 1.00 85.06 196 ARG A N 1
ATOM 1467 C CA . ARG A 1 196 ? -21.864 5.600 66.855 1.00 85.06 196 ARG A CA 1
ATOM 1468 C C . ARG A 1 196 ? -20.365 5.813 66.654 1.00 85.06 196 ARG A C 1
ATOM 1470 O O . ARG A 1 196 ? -19.962 6.178 65.554 1.00 85.06 196 ARG A O 1
ATOM 1477 N N . LEU A 1 197 ? -19.542 5.582 67.680 1.00 91.44 197 LEU A N 1
ATOM 1478 C CA . LEU A 1 197 ? -18.080 5.630 67.552 1.00 91.44 197 LEU A CA 1
ATOM 1479 C C . LEU A 1 197 ? -17.570 4.525 66.619 1.00 91.44 197 LEU A C 1
ATOM 1481 O O . LEU A 1 197 ? -16.835 4.826 65.680 1.00 91.44 197 LEU A O 1
ATOM 1485 N N . LYS A 1 198 ? -18.039 3.284 66.798 1.00 88.38 198 LYS A N 1
ATOM 1486 C CA . LYS A 1 198 ? -17.693 2.156 65.915 1.00 88.38 198 LYS A CA 1
ATOM 1487 C C . LYS A 1 198 ? -18.184 2.363 64.482 1.00 88.38 198 LYS A C 1
ATOM 1489 O O . LYS A 1 198 ? -17.470 2.050 63.535 1.00 88.38 198 LYS A O 1
ATOM 1494 N N . GLU A 1 199 ? -19.375 2.929 64.296 1.00 88.81 199 GLU A N 1
ATOM 1495 C CA . GLU A 1 199 ? -19.899 3.256 62.966 1.00 88.81 199 GLU A CA 1
ATOM 1496 C C . GLU A 1 199 ? -19.079 4.374 62.296 1.00 88.81 199 GLU A C 1
ATOM 1498 O O . GLU A 1 199 ? -18.815 4.319 61.094 1.00 88.81 199 GLU A O 1
ATOM 1503 N N . ALA A 1 200 ? -18.617 5.369 63.061 1.00 87.44 200 ALA A N 1
ATOM 1504 C CA . ALA A 1 200 ? -17.738 6.419 62.551 1.00 87.44 200 ALA A CA 1
ATOM 1505 C C . ALA A 1 200 ? -16.346 5.886 62.164 1.00 87.44 200 ALA A C 1
ATOM 1507 O O . ALA A 1 200 ? -15.794 6.323 61.152 1.00 87.44 200 ALA A O 1
ATOM 1508 N N . GLU A 1 201 ? -15.790 4.939 62.925 1.00 89.19 201 GLU A N 1
ATOM 1509 C CA . GLU A 1 201 ? -14.541 4.244 62.583 1.00 89.19 201 GLU A CA 1
ATOM 1510 C C . GLU A 1 201 ? -14.694 3.405 61.310 1.00 89.19 201 GLU A C 1
ATOM 1512 O O . GLU A 1 201 ? -13.904 3.572 60.380 1.00 89.19 201 GLU A O 1
ATOM 1517 N N . LEU A 1 202 ? -15.769 2.617 61.191 1.00 88.50 202 LEU A N 1
ATOM 1518 C CA . LEU A 1 202 ? -16.070 1.846 59.977 1.00 88.50 202 LEU A CA 1
ATOM 1519 C C . LEU A 1 202 ? -16.208 2.742 58.740 1.00 88.50 202 LEU A C 1
ATOM 1521 O O . LEU A 1 202 ? -15.634 2.448 57.693 1.00 88.50 202 LEU A O 1
ATOM 1525 N N . ARG A 1 203 ? -16.899 3.884 58.855 1.00 87.75 203 ARG A N 1
ATOM 1526 C CA . ARG A 1 203 ? -17.005 4.845 57.744 1.00 87.75 203 ARG A CA 1
ATOM 1527 C C . ARG A 1 203 ? -15.648 5.432 57.351 1.00 87.75 203 ARG A C 1
ATOM 1529 O O . ARG A 1 203 ? -15.416 5.656 56.165 1.00 87.75 203 ARG A O 1
ATOM 1536 N N . ARG A 1 204 ? -14.740 5.677 58.304 1.00 90.38 204 ARG A N 1
ATOM 1537 C CA . ARG A 1 204 ? -13.376 6.150 58.001 1.00 90.38 204 ARG A CA 1
ATOM 1538 C C . ARG A 1 204 ? -12.561 5.084 57.276 1.00 90.38 204 ARG A C 1
ATOM 1540 O O . ARG A 1 204 ? -11.901 5.412 56.291 1.00 90.38 204 ARG A O 1
ATOM 1547 N N . GLU A 1 205 ? -12.644 3.828 57.706 1.00 89.19 205 GLU A N 1
ATOM 1548 C CA . GLU A 1 205 ? -11.978 2.714 57.023 1.00 89.19 205 GLU A CA 1
ATOM 1549 C C . GLU A 1 205 ? -12.520 2.500 55.607 1.00 89.19 205 GLU A C 1
ATOM 1551 O O . GLU A 1 205 ? -11.743 2.302 54.673 1.00 89.19 205 GLU A O 1
ATOM 1556 N N . GLU A 1 206 ? -13.835 2.603 55.406 1.00 88.62 206 GLU A N 1
ATOM 1557 C CA . GLU A 1 206 ? -14.431 2.521 54.072 1.00 88.62 206 GLU A CA 1
ATOM 1558 C C . GLU A 1 206 ? -13.955 3.646 53.152 1.00 88.62 206 GLU A C 1
ATOM 1560 O O . GLU A 1 206 ? -13.649 3.395 51.984 1.00 88.62 206 GLU A O 1
ATOM 1565 N N . VAL A 1 207 ? -13.874 4.881 53.656 1.00 91.06 207 VAL A N 1
ATOM 1566 C CA . VAL A 1 207 ? -13.344 6.015 52.886 1.00 91.06 207 VAL A CA 1
ATOM 1567 C C . VAL A 1 207 ? -11.870 5.788 52.549 1.00 91.06 207 VAL A C 1
ATOM 1569 O O . VAL A 1 207 ? -11.479 6.021 51.407 1.00 91.06 207 VAL A O 1
ATOM 1572 N N . HIS A 1 208 ? -11.073 5.262 53.483 1.00 91.00 208 HIS A N 1
ATOM 1573 C CA . HIS A 1 208 ? -9.665 4.946 53.235 1.00 91.00 208 HIS A CA 1
ATOM 1574 C C . HIS A 1 208 ? -9.500 3.846 52.177 1.00 91.00 208 HIS A C 1
ATOM 1576 O O . HIS A 1 208 ? -8.709 3.997 51.248 1.00 91.00 208 HIS A O 1
ATOM 1582 N N . ARG A 1 209 ? -10.288 2.765 52.250 1.00 88.81 209 ARG A N 1
ATOM 1583 C CA . ARG A 1 209 ? -10.271 1.694 51.236 1.00 88.81 209 ARG A CA 1
ATOM 1584 C C . ARG A 1 209 ? -10.709 2.207 49.866 1.00 88.81 209 ARG A C 1
ATOM 1586 O O . ARG A 1 209 ? -10.092 1.868 48.861 1.00 88.81 209 ARG A O 1
ATOM 1593 N N . LYS A 1 210 ? -11.741 3.055 49.809 1.00 89.69 210 LYS A N 1
ATOM 1594 C CA . LYS A 1 210 ? -12.189 3.684 48.555 1.00 89.69 210 LYS A CA 1
ATOM 1595 C C . LYS A 1 210 ? -11.118 4.608 47.970 1.00 89.69 210 LYS A C 1
ATOM 1597 O O . LYS A 1 210 ? -10.915 4.582 46.759 1.00 89.69 210 LYS A O 1
ATOM 1602 N N . ALA A 1 211 ? -10.411 5.371 48.806 1.00 90.94 211 ALA A N 1
ATOM 1603 C CA . ALA A 1 211 ? -9.303 6.221 48.373 1.00 90.94 211 ALA A CA 1
ATOM 1604 C C . ALA A 1 211 ? -8.122 5.398 47.831 1.00 90.94 211 ALA A C 1
ATOM 1606 O O . ALA A 1 211 ? -7.565 5.738 46.790 1.00 90.94 211 ALA A O 1
ATOM 1607 N N . GLU A 1 212 ? -7.785 4.281 48.477 1.00 93.56 212 GLU A N 1
ATOM 1608 C CA . GLU A 1 212 ? -6.720 3.387 48.015 1.00 93.56 212 GLU A CA 1
ATOM 1609 C C . GLU A 1 212 ? -7.066 2.728 46.669 1.00 93.56 212 GLU A C 1
ATOM 1611 O O . GLU A 1 212 ? -6.240 2.707 45.756 1.00 93.56 212 GLU A O 1
ATOM 1616 N N . ILE A 1 213 ? -8.308 2.257 46.501 1.00 92.00 213 ILE A N 1
ATOM 1617 C CA . ILE A 1 213 ? -8.788 1.712 45.221 1.00 92.00 213 ILE A CA 1
ATOM 1618 C C . ILE A 1 213 ? -8.735 2.788 44.132 1.00 92.00 213 ILE A C 1
ATOM 1620 O O . ILE A 1 213 ? -8.248 2.517 43.036 1.00 92.00 213 ILE A O 1
ATOM 1624 N N . ALA A 1 214 ? -9.184 4.012 44.428 1.00 89.12 214 ALA A N 1
ATOM 1625 C CA . ALA A 1 214 ? -9.122 5.120 43.480 1.00 89.12 214 ALA A CA 1
ATOM 1626 C C . ALA A 1 214 ? -7.675 5.441 43.066 1.00 89.12 214 ALA A C 1
ATOM 1628 O O . ALA A 1 214 ? -7.413 5.604 41.875 1.00 89.12 214 ALA A O 1
ATOM 1629 N N . SER A 1 215 ? -6.728 5.449 44.012 1.00 92.56 215 SER A N 1
ATOM 1630 C CA . SER A 1 215 ? -5.301 5.658 43.724 1.00 92.56 215 SER A CA 1
ATOM 1631 C C . SER A 1 215 ? -4.748 4.591 42.778 1.00 92.56 215 SER A C 1
ATOM 1633 O O . SER A 1 215 ? -4.140 4.922 41.763 1.00 92.56 215 SER A O 1
ATOM 1635 N N . ARG A 1 216 ? -5.031 3.309 43.046 1.00 92.81 216 ARG A N 1
ATOM 1636 C CA . ARG A 1 216 ? -4.585 2.198 42.187 1.00 92.81 216 ARG A CA 1
ATOM 1637 C C . ARG A 1 216 ? -5.192 2.263 40.786 1.00 92.81 216 ARG A C 1
ATOM 1639 O O . ARG A 1 216 ? -4.532 1.920 39.810 1.00 92.81 216 ARG A O 1
ATOM 1646 N N . VAL A 1 217 ? -6.445 2.708 40.660 1.00 93.25 217 VAL A N 1
ATOM 1647 C CA . VAL A 1 217 ? -7.082 2.907 39.348 1.00 93.25 217 VAL A CA 1
ATOM 1648 C C . VAL A 1 217 ? -6.380 4.016 38.566 1.00 93.25 217 VAL A C 1
ATOM 1650 O O . VAL A 1 217 ? -6.123 3.830 37.379 1.00 93.25 217 VAL A O 1
ATOM 1653 N N . VAL A 1 218 ? -6.025 5.131 39.212 1.00 95.19 218 VAL A N 1
ATOM 1654 C CA . VAL A 1 218 ? -5.289 6.230 38.566 1.00 95.19 218 VAL A CA 1
ATOM 1655 C C . VAL A 1 218 ? -3.888 5.783 38.139 1.00 95.19 218 VAL A C 1
ATOM 1657 O O . VAL A 1 218 ? -3.480 6.071 37.015 1.00 95.19 218 VAL A O 1
ATOM 1660 N N . GLU A 1 219 ? -3.171 5.034 38.978 1.00 94.88 219 GLU A N 1
ATOM 1661 C CA . GLU A 1 219 ? -1.859 4.469 38.629 1.00 94.88 219 GLU A CA 1
ATOM 1662 C C . GLU A 1 219 ? -1.946 3.501 37.445 1.00 94.88 219 GLU A C 1
ATOM 1664 O O . GLU A 1 219 ? -1.168 3.615 36.498 1.00 94.88 219 GLU A O 1
ATOM 1669 N N . ASN A 1 220 ? -2.942 2.610 37.435 1.00 92.31 220 ASN A N 1
ATOM 1670 C CA . ASN A 1 220 ? -3.175 1.704 36.311 1.00 92.31 220 ASN A CA 1
ATOM 1671 C C . ASN A 1 220 ? -3.529 2.464 35.027 1.00 92.31 220 ASN A C 1
ATOM 1673 O O . ASN A 1 220 ? -3.017 2.137 33.959 1.00 92.31 220 ASN A O 1
ATOM 1677 N N . GLN A 1 221 ? -4.373 3.496 35.108 1.00 92.69 221 GLN A N 1
ATOM 1678 C CA . GLN A 1 221 ? -4.694 4.334 33.950 1.00 92.69 221 GLN A CA 1
ATOM 1679 C C . GLN A 1 221 ? -3.456 5.057 33.419 1.00 92.69 221 GLN A C 1
ATOM 1681 O O . GLN A 1 221 ? -3.246 5.089 32.208 1.00 92.69 221 GLN A O 1
ATOM 1686 N N . LYS A 1 222 ? -2.608 5.583 34.307 1.00 96.19 222 LYS A N 1
ATOM 1687 C CA . LYS A 1 222 ? -1.350 6.227 33.927 1.00 96.19 222 LYS A CA 1
ATOM 1688 C C . LYS A 1 222 ? -0.409 5.246 33.226 1.00 96.19 222 LYS A C 1
ATOM 1690 O O . LYS A 1 222 ? 0.080 5.565 32.148 1.00 96.19 222 LYS A O 1
ATOM 1695 N N . ALA A 1 223 ? -0.233 4.043 33.771 1.00 94.69 223 ALA A N 1
ATOM 1696 C CA . ALA A 1 223 ? 0.592 3.005 33.156 1.00 94.69 223 ALA A CA 1
ATOM 1697 C C . ALA A 1 223 ? 0.073 2.591 31.767 1.00 94.69 223 ALA A C 1
ATOM 1699 O O . ALA A 1 223 ? 0.859 2.402 30.841 1.00 94.69 223 ALA A O 1
ATOM 1700 N N . VAL A 1 224 ? -1.249 2.495 31.589 1.00 93.81 224 VAL A N 1
ATOM 1701 C CA . VAL A 1 224 ? -1.861 2.199 30.282 1.00 93.81 224 VAL A CA 1
ATOM 1702 C C . VAL A 1 224 ? -1.624 3.334 29.286 1.00 93.81 224 VAL A C 1
ATOM 1704 O O . VAL A 1 224 ? -1.300 3.063 28.130 1.00 93.81 224 VAL A O 1
ATOM 1707 N N . ILE A 1 225 ? -1.744 4.593 29.716 1.00 94.06 225 ILE A N 1
ATOM 1708 C CA . ILE A 1 225 ? -1.472 5.751 28.856 1.00 94.06 225 ILE A CA 1
ATOM 1709 C C . ILE A 1 225 ? 0.003 5.756 28.440 1.00 94.06 225 ILE A C 1
ATOM 1711 O O . ILE A 1 225 ? 0.274 5.808 27.244 1.00 94.06 225 ILE A O 1
ATOM 1715 N N . GLU A 1 226 ? 0.939 5.601 29.378 1.00 96.00 226 GLU A N 1
ATOM 1716 C CA . GLU A 1 226 ? 2.383 5.553 29.093 1.00 96.00 226 GLU A CA 1
ATOM 1717 C C . GLU A 1 226 ? 2.763 4.382 28.170 1.00 96.00 226 GLU A C 1
ATOM 1719 O O . GLU A 1 226 ? 3.551 4.541 27.236 1.00 96.00 226 GLU A O 1
ATOM 1724 N N . ALA A 1 227 ? 2.161 3.205 28.370 1.00 94.50 227 ALA A N 1
ATOM 1725 C CA . ALA A 1 227 ? 2.357 2.064 27.480 1.00 94.50 227 ALA A CA 1
ATOM 1726 C C . ALA A 1 227 ? 1.812 2.340 26.071 1.00 94.50 227 ALA A C 1
ATOM 1728 O O . ALA A 1 227 ? 2.450 1.981 25.078 1.00 94.50 227 ALA A O 1
ATOM 1729 N N . SER A 1 228 ? 0.653 2.999 25.971 1.00 92.88 228 SER A N 1
ATOM 1730 C CA . SER A 1 228 ? 0.048 3.348 24.684 1.00 92.88 228 SER A CA 1
ATOM 1731 C C . SER A 1 228 ? 0.861 4.398 23.923 1.00 92.88 228 SER A C 1
ATOM 1733 O O . SER A 1 228 ? 1.050 4.249 22.716 1.00 92.88 228 SER A O 1
ATOM 1735 N N . THR A 1 229 ? 1.417 5.402 24.611 1.00 95.12 229 THR A N 1
ATOM 1736 C CA . THR A 1 229 ? 2.267 6.424 23.985 1.00 95.12 229 THR A CA 1
ATOM 1737 C C . THR A 1 229 ? 3.589 5.825 23.526 1.00 95.12 229 THR A C 1
ATOM 1739 O O . THR A 1 229 ? 3.970 6.027 22.378 1.00 95.12 229 THR A O 1
ATOM 1742 N N . ALA A 1 230 ? 4.231 4.988 24.347 1.00 95.94 230 ALA A N 1
ATOM 1743 C CA . ALA A 1 230 ? 5.460 4.296 23.956 1.00 95.94 230 ALA A CA 1
ATOM 1744 C C . ALA A 1 230 ? 5.240 3.341 22.766 1.00 95.94 230 ALA A C 1
ATOM 1746 O O . ALA A 1 230 ? 6.096 3.212 21.890 1.00 95.94 230 ALA A O 1
ATOM 1747 N N . ALA A 1 231 ? 4.087 2.667 22.702 1.00 94.88 231 ALA A N 1
ATOM 1748 C CA . ALA A 1 231 ? 3.726 1.843 21.549 1.00 94.88 231 ALA A CA 1
ATOM 1749 C C . ALA A 1 231 ? 3.503 2.693 20.286 1.00 94.88 231 ALA A C 1
ATOM 1751 O O . ALA A 1 231 ? 3.913 2.293 19.194 1.00 94.88 231 ALA A O 1
ATOM 1752 N N . GLN A 1 232 ? 2.891 3.869 20.431 1.00 94.50 232 GLN A N 1
ATOM 1753 C CA . GLN A 1 232 ? 2.657 4.797 19.329 1.00 94.50 232 GLN A CA 1
ATOM 1754 C C . GLN A 1 232 ? 3.961 5.410 18.798 1.00 94.50 232 GLN A C 1
ATOM 1756 O O . GLN A 1 232 ? 4.120 5.506 17.582 1.00 94.50 232 GLN A O 1
ATOM 1761 N N . GLU A 1 233 ? 4.906 5.752 19.675 1.00 96.69 233 GLU A N 1
ATOM 1762 C CA . GLU A 1 233 ? 6.244 6.238 19.305 1.00 96.69 233 GLU A CA 1
ATOM 1763 C C . GLU A 1 233 ? 7.026 5.178 18.526 1.00 96.69 233 GLU A C 1
ATOM 1765 O O . GLU A 1 233 ? 7.462 5.443 17.408 1.00 96.69 233 GLU A O 1
ATOM 1770 N N . ARG A 1 234 ? 7.088 3.933 19.018 1.00 96.19 234 ARG A N 1
ATOM 1771 C CA . ARG A 1 234 ? 7.741 2.830 18.284 1.00 96.19 234 ARG A CA 1
ATOM 1772 C C . ARG A 1 234 ? 7.099 2.570 16.924 1.00 96.19 234 ARG A C 1
ATOM 1774 O O . ARG A 1 234 ? 7.790 2.269 15.954 1.00 96.19 234 ARG A O 1
ATOM 1781 N N . ALA A 1 235 ? 5.773 2.678 16.835 1.00 94.75 235 ALA A N 1
ATOM 1782 C CA . ALA A 1 235 ? 5.067 2.533 15.567 1.00 94.75 235 ALA A CA 1
ATOM 1783 C C . ALA A 1 235 ? 5.367 3.693 14.601 1.00 94.75 235 ALA A C 1
ATOM 1785 O O . ALA A 1 235 ? 5.403 3.473 13.389 1.00 94.75 235 ALA A O 1
ATOM 1786 N N . ALA A 1 236 ? 5.579 4.910 15.107 1.00 95.94 236 ALA A N 1
ATOM 1787 C CA . ALA A 1 236 ? 5.996 6.054 14.302 1.00 95.94 236 ALA A CA 1
ATOM 1788 C C . ALA A 1 236 ? 7.439 5.885 13.801 1.00 95.94 236 ALA A C 1
ATOM 1790 O O . ALA A 1 236 ? 7.667 5.973 12.595 1.00 95.94 236 ALA A O 1
ATOM 1791 N N . GLU A 1 237 ? 8.376 5.522 14.678 1.00 97.44 237 GLU A N 1
ATOM 1792 C CA . GLU A 1 237 ? 9.777 5.255 14.321 1.00 97.44 237 GLU A CA 1
ATOM 1793 C C . GLU A 1 237 ? 9.900 4.136 13.276 1.00 97.44 237 GLU A C 1
ATOM 1795 O O . GLU A 1 237 ? 10.613 4.280 12.284 1.00 97.44 237 GLU A O 1
ATOM 1800 N N . ALA A 1 238 ? 9.144 3.044 13.433 1.00 96.69 238 ALA A N 1
ATOM 1801 C CA . ALA A 1 238 ? 9.124 1.955 12.457 1.00 96.69 238 ALA A CA 1
ATOM 1802 C C . ALA A 1 238 ? 8.618 2.414 11.076 1.00 96.69 238 ALA A C 1
ATOM 1804 O O . ALA A 1 238 ? 9.112 1.956 10.043 1.00 96.69 238 ALA A O 1
ATOM 1805 N N . ARG A 1 239 ? 7.650 3.341 11.033 1.00 96.44 239 ARG A N 1
ATOM 1806 C CA . ARG A 1 239 ? 7.166 3.929 9.772 1.00 96.44 239 ARG A CA 1
ATOM 1807 C C . ARG A 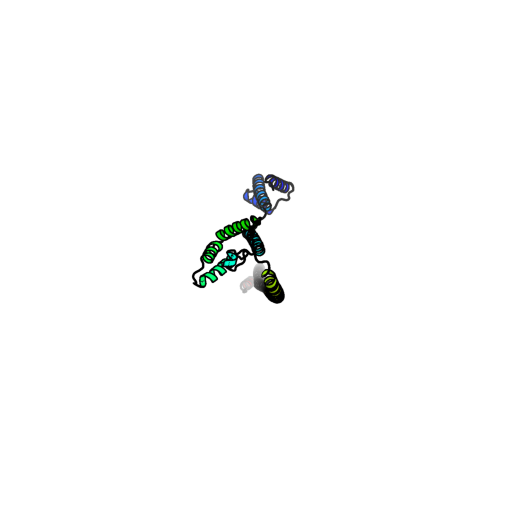1 239 ? 8.215 4.833 9.138 1.00 96.44 239 ARG A C 1
ATOM 1809 O O . ARG A 1 239 ? 8.381 4.779 7.922 1.00 96.44 239 ARG A O 1
ATOM 1816 N N . GLU A 1 240 ? 8.916 5.639 9.927 1.00 97.25 240 GLU A N 1
ATOM 1817 C CA . GLU A 1 240 ? 9.995 6.497 9.428 1.00 97.25 240 GLU A CA 1
ATOM 1818 C C . GLU A 1 240 ? 11.154 5.671 8.866 1.00 97.25 240 GLU A C 1
ATOM 1820 O O . GLU A 1 240 ? 11.616 5.938 7.756 1.00 97.25 240 GLU A O 1
ATOM 1825 N N . GLN A 1 241 ? 11.558 4.606 9.562 1.00 97.06 241 GLN A N 1
ATOM 1826 C CA . GLN A 1 241 ? 12.569 3.669 9.068 1.00 97.06 241 GLN A CA 1
ATOM 1827 C C . GLN A 1 241 ? 12.134 3.005 7.759 1.00 97.06 241 GLN A C 1
ATOM 1829 O O . GLN A 1 241 ? 12.897 2.995 6.794 1.00 97.06 241 GLN A O 1
ATOM 1834 N N . ALA A 1 242 ? 10.886 2.534 7.673 1.00 96.81 242 ALA A N 1
ATOM 1835 C CA . ALA A 1 242 ? 10.357 1.951 6.442 1.00 96.81 242 ALA A CA 1
ATOM 1836 C C . ALA A 1 242 ? 10.340 2.955 5.273 1.00 96.81 242 ALA A C 1
ATOM 1838 O O . ALA A 1 242 ? 10.636 2.589 4.134 1.00 96.81 242 ALA A O 1
ATOM 1839 N N . GLN A 1 243 ? 10.032 4.230 5.535 1.00 97.31 243 GLN A N 1
ATOM 1840 C CA . GLN A 1 243 ? 10.075 5.284 4.517 1.00 97.31 243 GLN A CA 1
ATOM 1841 C C . GLN A 1 243 ? 11.504 5.604 4.070 1.00 97.31 243 GLN A C 1
ATOM 1843 O O . GLN A 1 243 ? 11.738 5.794 2.875 1.00 97.31 243 GLN A O 1
ATOM 1848 N N . LEU A 1 244 ? 12.458 5.653 5.000 1.00 97.75 244 LEU A N 1
ATOM 1849 C CA . LEU A 1 244 ? 13.871 5.849 4.678 1.00 97.75 244 LEU A CA 1
ATOM 1850 C C . LEU A 1 244 ? 14.406 4.687 3.839 1.00 97.75 244 LEU A C 1
ATOM 1852 O O . LEU A 1 244 ? 15.029 4.923 2.806 1.00 97.75 244 LEU A O 1
ATOM 1856 N N . GLU A 1 245 ? 14.100 3.444 4.208 1.00 96.94 245 GLU A N 1
ATOM 1857 C CA . GLU A 1 245 ? 14.469 2.276 3.407 1.00 96.94 245 GLU A CA 1
ATOM 1858 C C . GLU A 1 245 ? 13.856 2.307 2.006 1.00 96.94 245 GLU A C 1
ATOM 1860 O O . GLU A 1 245 ? 14.543 1.987 1.036 1.00 96.94 245 GLU A O 1
ATOM 1865 N N . ALA A 1 246 ? 12.586 2.703 1.875 1.00 96.12 246 ALA 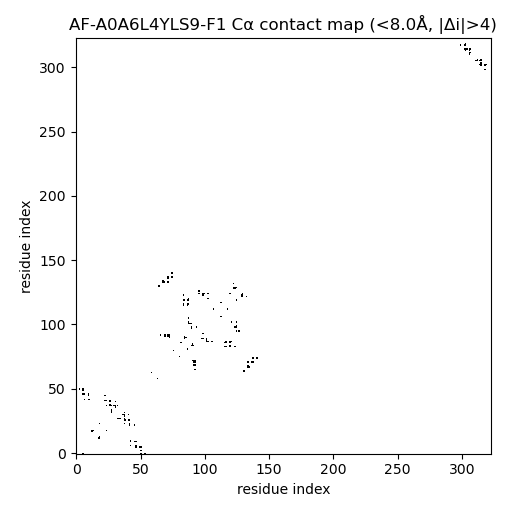A N 1
ATOM 1866 C CA . ALA A 1 246 ? 11.938 2.833 0.574 1.00 96.12 246 ALA A CA 1
ATOM 1867 C C . ALA A 1 246 ? 12.661 3.860 -0.314 1.00 96.12 246 ALA A C 1
ATOM 1869 O O . ALA A 1 246 ? 12.982 3.551 -1.460 1.00 96.12 246 ALA A O 1
ATOM 1870 N N . ARG A 1 247 ? 13.020 5.029 0.236 1.00 97.19 247 ARG A N 1
ATOM 1871 C CA . ARG A 1 247 ? 13.800 6.051 -0.488 1.00 97.19 247 ARG A CA 1
ATOM 1872 C C . ARG A 1 247 ? 15.171 5.533 -0.914 1.00 97.19 247 ARG A C 1
ATOM 1874 O O . ARG A 1 247 ? 15.554 5.706 -2.064 1.00 97.19 247 ARG A O 1
ATOM 1881 N N . MET A 1 248 ? 15.874 4.837 -0.021 1.00 96.38 248 MET A N 1
ATOM 1882 C CA . MET A 1 248 ? 17.176 4.240 -0.335 1.00 96.38 248 MET A CA 1
ATOM 1883 C C . MET A 1 248 ? 17.075 3.188 -1.447 1.00 96.38 248 MET A C 1
ATOM 1885 O O . MET A 1 248 ? 17.964 3.095 -2.295 1.00 96.38 248 MET A O 1
ATOM 1889 N N . ARG A 1 249 ? 15.994 2.395 -1.474 1.00 96.88 249 ARG A N 1
ATOM 1890 C CA . ARG A 1 249 ? 15.734 1.437 -2.560 1.00 96.88 249 ARG A CA 1
ATOM 1891 C C . ARG A 1 249 ? 15.472 2.158 -3.879 1.00 96.88 249 ARG A C 1
ATOM 1893 O O . ARG A 1 249 ? 16.064 1.773 -4.883 1.00 96.88 249 ARG A O 1
ATOM 1900 N N . ASP A 1 250 ? 14.649 3.200 -3.876 1.00 95.69 250 ASP A N 1
ATOM 1901 C CA . ASP A 1 250 ? 14.345 3.986 -5.076 1.00 95.69 250 ASP A CA 1
ATOM 1902 C C . ASP A 1 250 ? 15.594 4.673 -5.646 1.00 95.69 250 ASP A C 1
ATOM 1904 O O . ASP A 1 250 ? 15.837 4.612 -6.853 1.00 95.69 250 ASP A O 1
ATOM 1908 N N . ASP A 1 251 ? 16.432 5.259 -4.789 1.00 96.38 251 ASP A N 1
ATOM 1909 C CA . ASP A 1 251 ? 17.695 5.874 -5.204 1.00 96.38 251 ASP A CA 1
ATOM 1910 C C . ASP A 1 251 ? 18.664 4.834 -5.771 1.00 96.38 251 ASP A C 1
ATOM 1912 O O . ASP A 1 251 ? 19.273 5.062 -6.819 1.00 96.38 251 ASP A O 1
ATOM 1916 N N . LYS A 1 252 ? 18.742 3.645 -5.160 1.00 97.50 252 LYS A N 1
ATOM 1917 C CA . LYS A 1 252 ? 19.517 2.530 -5.716 1.00 97.50 252 LYS A CA 1
ATOM 1918 C C . LYS A 1 252 ? 19.015 2.129 -7.105 1.00 97.50 252 LYS A C 1
ATOM 1920 O O . LYS A 1 252 ? 19.823 1.979 -8.017 1.00 97.50 252 LYS A O 1
ATOM 1925 N N . TYR A 1 253 ? 17.700 2.004 -7.298 1.00 96.62 253 TYR A N 1
ATOM 1926 C CA . TYR A 1 253 ? 17.132 1.686 -8.612 1.00 96.62 253 TYR A CA 1
ATOM 1927 C C . TYR A 1 253 ? 17.423 2.768 -9.654 1.00 96.62 253 TYR A C 1
ATOM 1929 O O . TYR A 1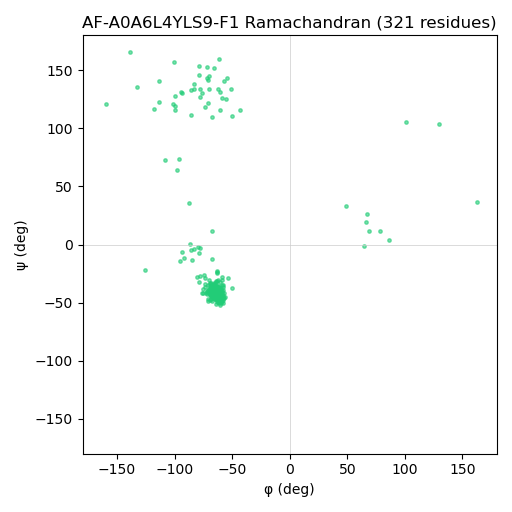 253 ? 17.704 2.437 -10.807 1.00 96.62 253 TYR A O 1
ATOM 1937 N N . ARG A 1 254 ? 17.393 4.048 -9.269 1.00 97.25 254 ARG A N 1
ATOM 1938 C CA . ARG A 1 254 ? 17.758 5.161 -10.158 1.00 97.25 254 ARG A CA 1
ATOM 1939 C C . ARG A 1 254 ? 19.220 5.092 -10.583 1.00 97.25 254 ARG A C 1
ATOM 1941 O O . ARG A 1 254 ? 19.500 5.237 -11.770 1.00 97.25 254 ARG A O 1
ATOM 1948 N N . ILE A 1 255 ? 20.129 4.830 -9.644 1.00 97.44 255 ILE A N 1
ATOM 1949 C CA . ILE A 1 255 ? 21.561 4.678 -9.932 1.00 97.44 255 ILE A CA 1
ATOM 1950 C C . ILE A 1 255 ? 21.793 3.481 -10.862 1.00 97.44 255 ILE A C 1
ATOM 1952 O O . ILE A 1 255 ? 22.465 3.624 -11.882 1.00 97.44 255 ILE A O 1
ATOM 1956 N N . ASP A 1 256 ? 21.180 2.330 -10.578 1.00 97.31 256 ASP A N 1
ATOM 1957 C CA . ASP A 1 256 ? 21.302 1.135 -11.422 1.00 97.31 256 ASP A CA 1
ATOM 1958 C C . ASP A 1 256 ? 20.755 1.373 -12.841 1.00 97.31 256 ASP A C 1
ATOM 1960 O O . ASP A 1 256 ? 21.323 0.888 -13.824 1.00 97.31 256 ASP A O 1
ATOM 1964 N N . GLN A 1 257 ? 19.660 2.129 -12.981 1.00 96.81 257 GLN A N 1
ATOM 1965 C CA . GLN A 1 257 ? 19.123 2.507 -14.290 1.00 96.81 257 GLN A CA 1
ATOM 1966 C C . GLN A 1 257 ? 20.053 3.455 -15.047 1.00 96.81 257 GLN A C 1
ATOM 1968 O O . GLN A 1 257 ? 20.301 3.217 -16.230 1.00 96.81 257 GLN A O 1
ATOM 1973 N N . ALA A 1 258 ? 20.588 4.483 -14.383 1.00 97.81 258 ALA A N 1
ATOM 1974 C CA . ALA A 1 258 ? 21.551 5.402 -14.984 1.00 97.81 258 ALA A CA 1
ATOM 1975 C C . ALA A 1 258 ? 22.797 4.648 -15.471 1.00 97.81 258 ALA A C 1
ATOM 1977 O O . ALA A 1 258 ? 23.200 4.794 -16.622 1.00 97.81 258 ALA A O 1
ATOM 1978 N N . TYR A 1 259 ? 23.322 3.735 -14.652 1.00 98.00 259 TYR A N 1
ATOM 1979 C CA . TYR A 1 259 ? 24.468 2.906 -15.014 1.00 98.00 259 TYR A CA 1
ATOM 1980 C C . TYR A 1 259 ? 24.197 2.021 -16.243 1.00 98.00 259 TYR A C 1
ATOM 1982 O O . TYR A 1 259 ? 25.024 1.926 -17.150 1.00 98.00 259 TYR A O 1
ATOM 1990 N N . ARG A 1 260 ? 23.011 1.402 -16.335 1.00 97.50 260 ARG A N 1
ATOM 1991 C CA . ARG A 1 260 ? 22.622 0.626 -17.530 1.00 97.50 260 ARG A CA 1
ATOM 1992 C C . ARG A 1 260 ? 22.500 1.498 -18.778 1.00 97.50 260 ARG A C 1
ATOM 1994 O O . ARG A 1 260 ? 22.856 1.042 -19.863 1.00 97.50 260 ARG A O 1
ATOM 2001 N N . GLN A 1 261 ? 21.996 2.723 -18.641 1.00 97.56 261 GLN A N 1
ATOM 2002 C CA . GLN A 1 261 ? 21.923 3.672 -19.753 1.00 97.56 261 GLN A CA 1
ATOM 2003 C C . GLN A 1 261 ? 23.321 4.081 -20.225 1.00 97.56 261 GLN A C 1
ATOM 2005 O O . GLN A 1 261 ? 23.582 4.035 -21.425 1.00 97.56 261 GLN A O 1
ATOM 2010 N N . GLU A 1 262 ? 24.240 4.388 -19.308 1.00 96.38 262 GLU A N 1
ATOM 2011 C CA . GLU A 1 262 ? 25.637 4.692 -19.643 1.00 96.38 262 GLU A CA 1
ATOM 2012 C C . GLU A 1 262 ? 26.318 3.526 -20.369 1.00 96.38 262 GLU A C 1
ATOM 2014 O O . GLU A 1 262 ? 26.982 3.736 -21.384 1.00 96.38 262 GLU A O 1
ATOM 2019 N N . GLN A 1 263 ? 26.092 2.283 -19.930 1.00 97.44 263 GLN A N 1
ATOM 2020 C CA . GLN A 1 263 ? 26.612 1.105 -20.632 1.00 97.44 263 GLN A CA 1
ATOM 2021 C C . GLN A 1 263 ? 26.064 0.980 -22.060 1.00 97.44 263 GLN A C 1
ATOM 2023 O O . GLN A 1 263 ? 26.807 0.645 -22.985 1.00 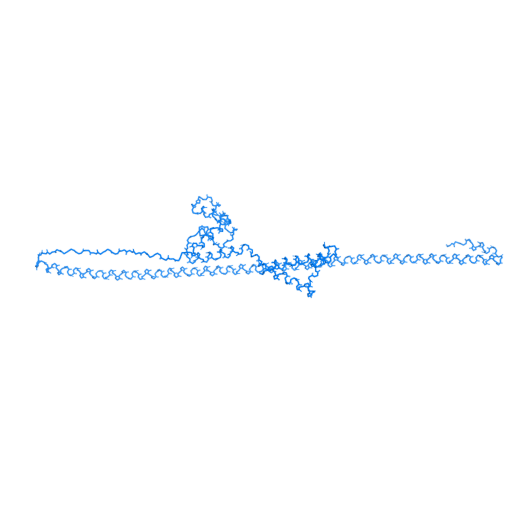97.44 263 GLN A O 1
ATOM 2028 N N . GLN A 1 264 ? 24.773 1.252 -22.265 1.00 97.56 264 GLN A N 1
ATOM 2029 C CA . GLN A 1 264 ? 24.182 1.241 -23.604 1.00 97.56 264 GLN A CA 1
ATOM 2030 C C . GLN A 1 264 ? 24.769 2.347 -24.484 1.00 97.56 264 GLN A C 1
ATOM 2032 O O . GLN A 1 264 ? 25.108 2.078 -25.637 1.00 97.56 264 GLN A O 1
ATOM 2037 N N . LEU A 1 265 ? 24.947 3.554 -23.941 1.00 97.88 265 LEU A N 1
ATOM 2038 C CA . LEU A 1 265 ? 25.570 4.668 -24.653 1.00 97.88 265 LEU A CA 1
ATOM 2039 C C . LEU A 1 265 ? 27.006 4.326 -25.064 1.00 97.88 265 LEU A C 1
ATOM 2041 O O . LEU A 1 265 ? 27.327 4.420 -26.249 1.00 97.88 265 LEU A O 1
ATOM 2045 N N . ALA A 1 266 ? 27.820 3.798 -24.148 1.00 97.88 266 ALA A N 1
ATOM 2046 C CA . ALA A 1 266 ? 29.188 3.373 -24.443 1.00 97.88 266 ALA A CA 1
ATOM 2047 C C . ALA A 1 266 ? 29.248 2.321 -25.570 1.00 97.88 266 ALA A C 1
ATOM 2049 O O . ALA A 1 266 ? 30.067 2.421 -26.487 1.00 97.88 266 ALA A O 1
ATOM 2050 N N . LEU A 1 267 ? 28.335 1.342 -25.569 1.00 98.12 267 LEU A N 1
ATOM 2051 C CA . LEU A 1 267 ? 28.236 0.353 -26.650 1.00 98.12 267 LEU A CA 1
ATOM 2052 C C . LEU A 1 267 ? 27.830 0.987 -27.988 1.00 98.12 267 LEU A C 1
ATOM 2054 O O . LEU A 1 267 ? 28.341 0.597 -29.042 1.00 98.12 267 LEU A O 1
ATOM 2058 N N . THR A 1 268 ? 26.911 1.955 -27.978 1.00 97.19 268 THR A N 1
ATOM 2059 C CA . THR A 1 268 ? 26.514 2.662 -29.206 1.00 97.19 268 THR A CA 1
ATOM 2060 C C . THR A 1 268 ? 27.635 3.534 -29.762 1.00 97.19 268 THR A C 1
ATOM 2062 O O . THR A 1 268 ? 27.838 3.545 -30.977 1.00 97.19 268 THR A O 1
ATOM 2065 N N . GLU A 1 269 ? 28.412 4.194 -28.902 1.00 97.19 269 GLU A N 1
ATOM 2066 C CA . GLU A 1 269 ? 29.589 4.966 -29.301 1.00 97.19 269 GLU A CA 1
ATOM 2067 C C . GLU A 1 269 ? 30.658 4.067 -29.919 1.00 97.19 269 GLU A C 1
ATOM 2069 O O . GLU A 1 269 ? 31.176 4.384 -30.990 1.00 97.19 269 GLU A O 1
ATOM 2074 N N . GLN A 1 270 ? 30.917 2.896 -29.331 1.00 97.56 270 GLN A N 1
ATOM 2075 C CA . GLN A 1 270 ? 31.850 1.925 -29.902 1.00 97.56 270 GLN A CA 1
ATOM 2076 C C . GLN A 1 270 ? 31.410 1.467 -31.302 1.00 97.56 270 GLN A C 1
ATOM 2078 O O . GLN A 1 270 ? 32.224 1.417 -32.227 1.00 97.56 270 GLN A O 1
ATOM 2083 N N . ARG A 1 271 ? 30.116 1.179 -31.499 1.00 97.69 271 ARG A N 1
ATOM 2084 C CA . ARG A 1 271 ? 29.575 0.838 -32.829 1.00 97.69 271 ARG A CA 1
ATOM 2085 C C . ARG A 1 271 ? 29.707 1.992 -33.815 1.00 97.69 271 ARG A C 1
ATOM 2087 O O . ARG A 1 271 ? 30.027 1.758 -34.978 1.00 97.69 271 ARG A O 1
ATOM 2094 N N . ARG A 1 272 ? 29.482 3.229 -33.366 1.00 97.25 272 ARG A N 1
ATOM 2095 C CA . ARG A 1 272 ? 29.644 4.426 -34.197 1.00 97.25 272 ARG A CA 1
ATOM 2096 C C . ARG A 1 272 ? 31.095 4.597 -34.642 1.00 97.25 272 ARG A C 1
ATOM 2098 O O . ARG A 1 272 ? 31.329 4.796 -35.829 1.00 97.25 272 ARG A O 1
ATOM 2105 N N . GLN A 1 273 ? 32.054 4.422 -33.736 1.00 97.38 273 GLN A N 1
ATOM 2106 C CA . GLN A 1 273 ? 33.482 4.462 -34.062 1.00 97.38 273 GLN A CA 1
ATOM 2107 C C . GLN A 1 273 ? 33.871 3.366 -35.063 1.00 97.38 273 GLN A C 1
ATOM 2109 O O . GLN A 1 273 ? 34.579 3.639 -36.031 1.00 97.38 273 GLN A O 1
ATOM 2114 N N . GLN A 1 274 ? 33.372 2.137 -34.891 1.00 97.31 274 GLN A N 1
ATOM 2115 C CA . GLN A 1 274 ? 33.601 1.052 -35.854 1.00 97.31 274 GLN A CA 1
ATOM 2116 C C . GLN A 1 274 ? 32.998 1.364 -37.229 1.00 97.31 274 GLN A C 1
ATOM 2118 O O . GLN A 1 274 ? 33.642 1.138 -38.256 1.00 97.31 274 GLN A O 1
ATOM 2123 N N . ALA A 1 275 ? 31.785 1.921 -37.265 1.00 97.50 275 ALA A N 1
ATOM 2124 C CA . ALA A 1 275 ? 31.143 2.338 -38.505 1.00 97.50 275 ALA A CA 1
ATOM 2125 C C . ALA A 1 275 ? 31.949 3.443 -39.207 1.00 97.50 275 ALA A C 1
ATOM 2127 O O . ALA A 1 275 ? 32.196 3.345 -40.408 1.00 97.50 275 ALA A O 1
ATOM 2128 N N . GLU A 1 276 ? 32.432 4.445 -38.470 1.00 97.31 276 GLU A N 1
ATOM 2129 C CA . GLU A 1 276 ? 33.290 5.508 -39.006 1.00 97.31 276 GLU A CA 1
ATOM 2130 C C . GLU A 1 276 ? 34.622 4.960 -39.537 1.00 97.31 276 GLU A C 1
ATOM 2132 O O . GLU A 1 276 ? 35.015 5.302 -40.651 1.00 97.31 276 GLU A O 1
ATOM 2137 N N . GLN A 1 277 ? 35.275 4.035 -38.826 1.00 97.62 277 GLN A N 1
ATOM 2138 C CA . GLN A 1 277 ? 36.487 3.371 -39.322 1.00 97.62 277 GLN A CA 1
ATOM 2139 C C . GLN A 1 277 ? 36.223 2.576 -40.603 1.00 97.62 277 GLN A C 1
ATOM 2141 O O . GLN A 1 277 ? 36.985 2.684 -41.564 1.00 97.62 277 GLN A O 1
ATOM 2146 N N . SER A 1 278 ? 35.130 1.811 -40.651 1.00 97.25 278 SER A N 1
ATOM 2147 C CA . SER A 1 278 ? 34.750 1.058 -41.851 1.00 97.25 278 SER A CA 1
ATOM 2148 C C . SER A 1 278 ? 34.454 1.987 -43.034 1.00 97.25 278 SER A C 1
ATOM 2150 O O . SER A 1 278 ? 34.858 1.709 -44.166 1.00 97.25 278 SER A O 1
ATOM 2152 N N . ARG A 1 279 ? 33.833 3.142 -42.765 1.00 97.56 279 ARG A N 1
ATOM 2153 C CA . ARG A 1 279 ? 33.572 4.180 -43.757 1.00 97.56 279 ARG A CA 1
ATOM 2154 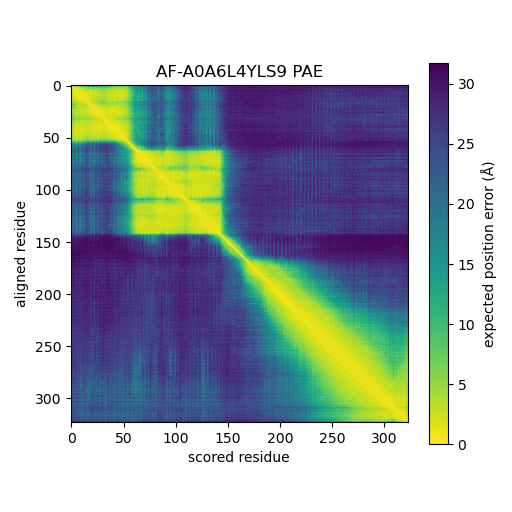C C . ARG A 1 279 ? 34.878 4.758 -44.289 1.00 97.56 279 ARG A C 1
ATOM 2156 O O . ARG A 1 279 ? 35.068 4.738 -45.500 1.00 97.56 279 ARG A O 1
ATOM 2163 N N . LEU A 1 280 ? 35.801 5.170 -43.421 1.00 97.50 280 LEU A N 1
ATOM 2164 C CA . LEU A 1 280 ? 37.115 5.679 -43.831 1.00 97.50 280 LEU A CA 1
ATOM 2165 C C . LEU A 1 280 ? 37.904 4.642 -44.645 1.00 97.50 280 LEU A C 1
ATOM 2167 O O . LEU A 1 280 ? 38.505 4.986 -45.660 1.00 97.50 280 LEU A O 1
ATOM 2171 N N . GLN A 1 281 ? 37.852 3.362 -44.262 1.00 97.38 281 GLN A N 1
ATOM 2172 C CA . GLN A 1 281 ? 38.479 2.283 -45.031 1.00 97.38 281 GLN A CA 1
ATOM 2173 C C . GLN A 1 281 ? 37.846 2.120 -46.417 1.00 97.38 281 GLN A C 1
ATOM 2175 O O . GLN A 1 281 ? 38.565 1.968 -47.404 1.00 97.38 281 GLN A O 1
ATOM 2180 N N . SER A 1 282 ? 36.515 2.160 -46.518 1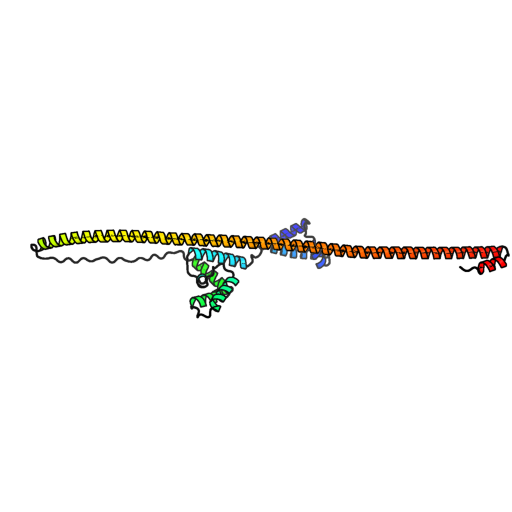.00 96.38 282 SER A N 1
ATOM 2181 C CA . SER A 1 282 ? 35.827 2.089 -47.813 1.00 96.38 282 SER A CA 1
ATOM 2182 C C . SER A 1 282 ? 36.089 3.315 -48.692 1.00 96.38 282 SER A C 1
ATOM 2184 O O . SER A 1 282 ? 36.293 3.159 -49.893 1.00 96.38 282 SER A O 1
ATOM 2186 N N . GLU A 1 283 ? 36.166 4.514 -48.108 1.00 97.25 283 GLU A N 1
ATOM 2187 C CA . GLU A 1 283 ? 36.540 5.742 -48.812 1.00 97.25 283 GLU A CA 1
ATOM 2188 C C . GLU A 1 283 ? 37.993 5.682 -49.304 1.00 97.25 283 GLU A C 1
ATOM 2190 O O . GLU A 1 283 ? 38.250 6.042 -50.451 1.00 97.25 283 GLU A O 1
ATOM 2195 N N . SER A 1 284 ? 38.927 5.155 -48.501 1.00 96.69 284 SER A N 1
ATOM 2196 C CA . SER A 1 284 ? 40.312 4.912 -48.934 1.00 96.69 284 SER A CA 1
ATOM 2197 C C . SER A 1 284 ? 40.357 3.936 -50.104 1.00 96.69 284 SER A C 1
ATOM 2199 O O . SER A 1 284 ? 40.889 4.273 -51.154 1.00 96.69 284 SER A O 1
ATOM 2201 N N . ARG A 1 285 ? 39.705 2.770 -49.977 1.00 96.94 285 ARG A N 1
ATOM 2202 C CA . ARG A 1 285 ? 39.634 1.774 -51.061 1.00 96.94 285 ARG A CA 1
ATOM 2203 C C . ARG A 1 285 ? 39.017 2.351 -52.331 1.00 96.94 285 ARG A C 1
ATOM 2205 O O . ARG A 1 285 ? 39.442 2.010 -53.430 1.00 96.94 285 ARG A O 1
ATOM 2212 N N . ARG A 1 286 ? 38.015 3.222 -52.190 1.00 96.62 286 ARG A N 1
ATOM 2213 C CA . ARG A 1 286 ? 37.392 3.920 -53.314 1.00 96.62 286 ARG A CA 1
ATOM 2214 C C . ARG A 1 286 ? 38.369 4.890 -53.979 1.00 96.62 286 ARG A C 1
ATOM 2216 O O . ARG A 1 286 ? 38.474 4.859 -55.199 1.00 96.62 286 ARG A O 1
ATOM 2223 N N . ARG A 1 287 ? 39.110 5.692 -53.207 1.00 96.50 287 ARG A N 1
ATOM 2224 C CA . ARG A 1 287 ? 40.154 6.588 -53.740 1.00 96.50 287 ARG A CA 1
ATOM 2225 C C . ARG A 1 287 ? 41.265 5.813 -54.441 1.00 96.50 287 ARG A C 1
ATOM 2227 O O . ARG A 1 287 ? 41.661 6.205 -55.533 1.00 96.50 287 ARG A O 1
ATOM 2234 N N . ASP A 1 288 ? 41.707 4.694 -53.872 1.00 95.81 288 ASP A N 1
ATOM 2235 C CA . ASP A 1 288 ? 42.722 3.827 -54.482 1.00 95.81 288 ASP A CA 1
ATOM 2236 C C . ASP A 1 288 ? 42.216 3.230 -55.806 1.00 95.81 288 ASP A C 1
ATOM 2238 O O . ASP A 1 288 ? 42.933 3.213 -56.808 1.00 95.81 288 ASP A O 1
ATOM 2242 N N . ALA A 1 289 ? 40.950 2.800 -55.852 1.00 95.44 289 ALA A N 1
ATOM 2243 C CA . ALA A 1 289 ? 40.318 2.298 -57.070 1.00 95.44 289 ALA A CA 1
ATOM 2244 C C . ALA A 1 289 ? 40.155 3.389 -58.144 1.00 95.44 289 ALA A C 1
ATOM 2246 O O . ALA A 1 289 ? 40.410 3.125 -59.323 1.00 95.44 289 ALA A O 1
ATOM 2247 N N . GLU A 1 290 ? 39.761 4.604 -57.752 1.00 96.06 290 GLU A N 1
ATOM 2248 C CA . GLU A 1 290 ? 39.658 5.773 -58.635 1.00 96.06 290 GLU A CA 1
ATOM 2249 C C . GLU A 1 290 ? 41.041 6.182 -59.173 1.00 96.06 290 GLU A C 1
ATOM 2251 O O . GLU A 1 290 ? 41.188 6.389 -60.379 1.00 96.06 290 GLU A O 1
ATOM 2256 N N . ALA A 1 291 ? 42.082 6.194 -58.333 1.00 95.38 291 ALA A N 1
ATOM 2257 C CA . ALA A 1 291 ? 43.461 6.459 -58.744 1.00 95.38 291 ALA A CA 1
ATOM 2258 C C . ALA A 1 291 ? 43.990 5.387 -59.711 1.00 95.38 291 ALA A C 1
ATOM 2260 O O . ALA A 1 291 ? 44.570 5.716 -60.746 1.00 95.38 291 ALA A O 1
ATOM 2261 N N . ALA A 1 292 ? 43.725 4.105 -59.443 1.00 94.50 292 ALA A N 1
ATOM 2262 C CA . ALA A 1 292 ? 44.079 3.009 -60.345 1.00 94.50 292 ALA A CA 1
ATOM 2263 C C . ALA A 1 292 ? 43.301 3.066 -61.673 1.00 94.50 292 ALA A C 1
ATOM 2265 O O . ALA A 1 292 ? 43.814 2.669 -62.723 1.00 94.50 292 ALA A O 1
ATOM 2266 N N . ALA A 1 293 ? 42.052 3.538 -61.662 1.00 94.81 293 ALA A N 1
ATOM 2267 C CA . ALA A 1 293 ? 41.281 3.785 -62.879 1.00 94.81 293 ALA A CA 1
ATOM 2268 C C . ALA A 1 293 ? 41.855 4.967 -63.681 1.00 94.81 293 ALA A C 1
ATOM 2270 O O . ALA A 1 293 ? 42.032 4.838 -64.890 1.00 94.81 293 ALA A O 1
ATOM 2271 N N . ALA A 1 294 ? 42.227 6.067 -63.022 1.00 95.19 294 ALA A N 1
ATOM 2272 C CA . ALA A 1 294 ? 42.872 7.215 -63.661 1.00 95.19 294 ALA A CA 1
ATOM 2273 C C . ALA A 1 294 ? 44.257 6.863 -64.238 1.00 95.19 294 ALA A C 1
ATOM 2275 O O . ALA A 1 294 ? 44.588 7.245 -65.358 1.00 95.19 294 ALA A O 1
ATOM 2276 N N . ALA A 1 295 ? 45.053 6.061 -63.527 1.00 93.62 295 ALA A N 1
ATOM 2277 C CA . ALA A 1 295 ? 46.324 5.551 -64.040 1.00 93.62 295 ALA A CA 1
ATOM 2278 C C . ALA A 1 295 ? 46.114 4.663 -65.279 1.00 93.62 295 ALA A C 1
ATOM 2280 O O . ALA A 1 295 ? 46.872 4.745 -66.248 1.00 93.62 295 ALA A O 1
ATOM 2281 N N . ARG A 1 296 ? 45.048 3.846 -65.287 1.00 92.75 296 ARG A N 1
ATOM 2282 C CA . ARG A 1 296 ? 44.642 3.043 -66.450 1.00 92.75 296 ARG A CA 1
ATOM 2283 C C . ARG A 1 296 ? 44.286 3.906 -67.655 1.00 92.75 296 ARG A C 1
ATOM 2285 O O . ARG A 1 296 ? 44.773 3.613 -68.747 1.00 92.75 296 ARG A O 1
ATOM 2292 N N . THR A 1 297 ? 43.473 4.946 -67.478 1.00 94.62 297 THR A N 1
ATOM 2293 C CA . THR A 1 297 ? 43.075 5.834 -68.582 1.00 94.62 297 THR A CA 1
ATOM 2294 C C . THR A 1 297 ? 44.261 6.636 -69.111 1.00 94.62 297 THR A C 1
ATOM 2296 O O . THR A 1 297 ? 44.466 6.673 -70.322 1.00 94.62 297 THR A O 1
ATOM 2299 N N . PHE A 1 298 ? 45.102 7.184 -68.229 1.00 94.62 298 PHE A N 1
ATOM 2300 C CA . PHE A 1 298 ? 46.317 7.903 -68.621 1.00 94.62 298 PHE A CA 1
ATOM 2301 C C . PHE A 1 298 ? 47.272 7.009 -69.420 1.00 94.62 298 PHE A C 1
ATOM 2303 O O . PHE A 1 298 ? 47.765 7.388 -70.481 1.00 94.62 298 PHE A O 1
ATOM 2310 N N . ARG A 1 299 ? 47.479 5.769 -68.964 1.00 92.25 299 ARG A N 1
ATOM 2311 C CA . ARG A 1 299 ? 48.297 4.782 -69.677 1.00 92.25 299 ARG A CA 1
ATOM 2312 C C . ARG A 1 299 ? 47.724 4.432 -71.050 1.00 92.25 299 ARG A C 1
ATOM 2314 O O . ARG A 1 299 ? 48.485 4.315 -72.005 1.00 92.25 299 ARG A O 1
ATOM 2321 N N . GLN A 1 300 ? 46.405 4.272 -71.169 1.00 93.62 300 GLN A N 1
ATOM 2322 C CA . GLN A 1 300 ? 45.755 4.036 -72.463 1.00 93.62 300 GLN A CA 1
ATOM 2323 C C . GLN A 1 300 ? 45.954 5.212 -73.425 1.00 93.62 300 GLN A C 1
ATOM 2325 O O . GLN A 1 300 ? 46.276 4.982 -74.589 1.00 93.62 300 GLN A O 1
ATOM 2330 N N . GLN A 1 301 ? 45.829 6.449 -72.937 1.00 94.88 301 GLN A N 1
ATOM 2331 C CA . GLN A 1 301 ? 46.095 7.652 -73.729 1.00 94.88 301 GLN A CA 1
ATOM 2332 C C . GLN A 1 301 ? 47.559 7.721 -74.181 1.00 94.88 301 GLN A C 1
ATOM 2334 O O . GLN A 1 301 ? 47.816 7.950 -75.359 1.00 94.88 301 GLN A O 1
ATOM 2339 N N . ALA A 1 302 ? 48.516 7.437 -73.292 1.00 93.06 302 ALA A N 1
ATOM 2340 C CA . ALA A 1 302 ? 49.940 7.403 -73.635 1.00 93.06 302 ALA A CA 1
ATOM 2341 C C . ALA A 1 302 ? 50.267 6.330 -74.690 1.00 93.06 302 ALA A C 1
ATOM 2343 O O . ALA A 1 302 ? 51.042 6.579 -75.610 1.00 93.06 302 ALA A O 1
ATOM 2344 N N . ILE A 1 303 ? 49.644 5.148 -74.601 1.00 91.19 303 ILE A N 1
ATOM 2345 C CA . ILE A 1 303 ? 49.773 4.100 -75.626 1.00 91.19 303 ILE A CA 1
ATOM 2346 C C . ILE A 1 303 ? 49.207 4.587 -76.969 1.00 91.19 303 ILE A C 1
ATOM 2348 O O . ILE A 1 303 ? 49.849 4.389 -77.998 1.00 91.19 303 ILE A O 1
ATOM 2352 N N . GLN A 1 304 ? 48.029 5.221 -76.977 1.00 93.25 304 GLN A N 1
ATOM 2353 C CA . GLN A 1 304 ? 47.420 5.758 -78.202 1.00 93.25 304 GLN A CA 1
ATOM 2354 C C . GLN A 1 304 ? 48.282 6.851 -78.847 1.00 93.25 304 GLN A C 1
ATOM 2356 O O . GLN A 1 304 ? 48.452 6.842 -80.065 1.00 93.25 304 GLN A O 1
ATOM 2361 N N . ASP A 1 305 ? 48.866 7.743 -78.048 1.00 94.75 305 ASP A N 1
ATOM 2362 C CA . ASP A 1 305 ? 49.764 8.798 -78.529 1.00 94.75 305 ASP A CA 1
ATOM 2363 C C . ASP A 1 305 ? 51.101 8.234 -79.057 1.00 94.75 305 ASP A C 1
ATOM 2365 O O . ASP A 1 305 ? 51.594 8.646 -80.102 1.00 94.75 305 ASP A O 1
ATOM 2369 N N . ALA A 1 306 ? 51.673 7.209 -78.417 1.00 90.31 306 ALA A N 1
ATOM 2370 C CA . ALA A 1 306 ? 52.863 6.532 -78.947 1.00 90.31 306 ALA A CA 1
ATOM 2371 C C . ALA A 1 306 ? 52.590 5.842 -80.300 1.00 90.31 306 ALA A C 1
ATOM 2373 O O . ALA A 1 306 ? 53.431 5.874 -81.204 1.00 90.31 306 ALA A O 1
ATOM 2374 N N . ILE A 1 307 ? 51.400 5.246 -80.459 1.00 91.25 307 ILE A N 1
ATOM 2375 C CA . ILE A 1 307 ? 50.958 4.640 -81.724 1.00 91.25 307 ILE A CA 1
ATOM 2376 C C . ILE A 1 307 ? 50.769 5.713 -82.804 1.00 91.25 307 ILE A C 1
ATOM 2378 O O . ILE A 1 307 ? 51.219 5.505 -83.930 1.00 91.25 307 ILE A O 1
ATOM 2382 N N . SER A 1 308 ? 50.148 6.856 -82.485 1.00 93.38 308 SER A N 1
ATOM 2383 C CA . SER A 1 308 ? 49.907 7.934 -83.460 1.00 93.38 308 SER A CA 1
ATOM 2384 C C . SER A 1 308 ? 51.211 8.548 -83.990 1.00 93.38 308 SER A C 1
ATOM 2386 O O . SER A 1 308 ? 51.282 8.922 -85.159 1.00 93.38 308 SER A O 1
ATOM 2388 N N . ARG A 1 309 ? 52.270 8.572 -83.169 1.00 93.81 309 ARG A N 1
ATOM 2389 C CA . ARG A 1 309 ? 53.629 9.003 -83.549 1.00 93.81 309 ARG A CA 1
ATOM 2390 C C . ARG A 1 309 ? 54.439 7.939 -84.308 1.00 93.81 309 ARG A C 1
ATOM 2392 O O . ARG A 1 309 ? 55.579 8.203 -84.679 1.00 93.81 309 ARG A O 1
ATOM 2399 N N . GLY A 1 310 ? 53.891 6.739 -84.525 1.00 92.88 310 GLY A N 1
ATOM 2400 C CA . GLY A 1 310 ? 54.551 5.642 -85.244 1.00 92.88 310 GLY A CA 1
ATOM 2401 C C . GLY A 1 310 ? 55.594 4.856 -84.434 1.00 92.88 310 GLY A C 1
ATOM 2402 O O . GLY A 1 310 ? 56.328 4.051 -85.009 1.00 92.88 310 GLY A O 1
ATOM 2403 N N . ASN A 1 311 ? 55.677 5.041 -83.109 1.00 91.81 311 ASN A N 1
ATOM 2404 C CA . ASN A 1 311 ? 56.675 4.377 -82.262 1.00 91.81 311 ASN A CA 1
ATOM 2405 C C . ASN A 1 311 ? 56.123 3.099 -81.595 1.00 91.81 311 ASN A C 1
ATOM 2407 O O . ASN A 1 311 ? 55.847 3.046 -80.394 1.00 91.81 311 ASN A O 1
ATOM 2411 N N . TYR A 1 312 ? 55.961 2.030 -82.380 1.00 89.38 312 TYR A N 1
ATOM 2412 C CA . TYR A 1 312 ? 55.324 0.781 -81.927 1.00 89.38 312 TYR A CA 1
ATOM 2413 C C . TYR A 1 312 ? 56.061 0.063 -80.784 1.00 89.38 312 TYR A C 1
ATOM 2415 O O . TYR A 1 312 ? 55.427 -0.575 -79.940 1.00 89.38 312 TYR A O 1
ATOM 2423 N N . ASN A 1 313 ? 57.390 0.186 -80.721 1.00 89.31 313 ASN A N 1
ATOM 2424 C CA . ASN A 1 313 ? 58.194 -0.428 -79.661 1.00 89.31 313 ASN A CA 1
ATOM 2425 C C . ASN A 1 313 ? 57.925 0.223 -78.295 1.00 89.31 313 ASN A C 1
ATOM 2427 O O . ASN A 1 313 ? 57.880 -0.463 -77.272 1.00 89.31 313 ASN A O 1
ATOM 2431 N N . GLU A 1 314 ? 57.705 1.538 -78.275 1.00 88.44 314 GLU A N 1
ATOM 2432 C CA . GLU A 1 314 ? 57.355 2.283 -77.065 1.00 88.44 314 GLU A CA 1
ATOM 2433 C C . GLU A 1 314 ? 55.951 1.909 -76.570 1.00 88.44 314 GLU A C 1
ATOM 2435 O O . GLU A 1 314 ? 55.772 1.607 -75.389 1.00 88.44 314 GLU A O 1
ATOM 2440 N N . ALA A 1 315 ? 54.984 1.784 -77.484 1.00 87.44 315 ALA A N 1
ATOM 2441 C CA . ALA A 1 315 ? 53.636 1.319 -77.160 1.00 87.44 315 ALA A CA 1
ATOM 2442 C C . ALA A 1 315 ? 53.625 -0.100 -76.551 1.00 87.44 315 ALA A C 1
ATOM 2444 O O . ALA A 1 315 ? 52.901 -0.353 -75.584 1.00 87.44 315 ALA A O 1
ATOM 2445 N N . GLN A 1 316 ? 54.450 -1.029 -77.057 1.00 88.19 316 GLN A N 1
ATOM 2446 C CA . GLN A 1 316 ? 54.563 -2.377 -76.482 1.00 88.19 316 GLN A CA 1
ATOM 2447 C C . GLN A 1 316 ? 55.201 -2.379 -75.088 1.00 88.19 316 GLN A C 1
ATOM 2449 O O . GLN A 1 316 ? 54.710 -3.077 -74.199 1.00 88.19 316 GLN A O 1
ATOM 2454 N N . ARG A 1 317 ? 56.244 -1.568 -74.855 1.00 91.38 3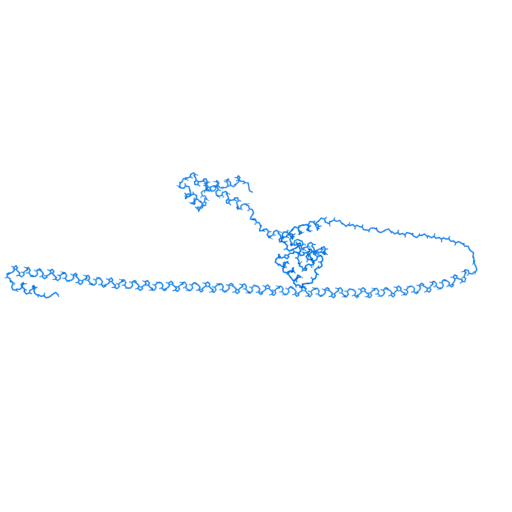17 ARG A N 1
ATOM 2455 C CA . ARG A 1 317 ? 56.831 -1.409 -73.511 1.00 91.38 317 ARG A CA 1
ATOM 2456 C C . ARG A 1 317 ? 55.805 -0.868 -72.521 1.00 91.38 317 ARG A C 1
ATOM 2458 O O . ARG A 1 317 ? 55.634 -1.440 -71.445 1.00 91.38 317 ARG A O 1
ATOM 2465 N N . LEU A 1 318 ? 55.064 0.168 -72.916 1.00 89.44 318 LEU A N 1
ATOM 2466 C CA . LEU A 1 318 ? 53.992 0.734 -72.102 1.00 89.44 318 LEU A CA 1
ATOM 2467 C C . LEU A 1 318 ? 52.857 -0.257 -71.850 1.00 89.44 318 LEU A C 1
ATOM 2469 O O . LEU A 1 318 ? 52.182 -0.119 -70.840 1.00 89.44 318 LEU A O 1
ATOM 2473 N N . ARG A 1 319 ? 52.641 -1.275 -72.689 1.00 89.56 319 ARG A N 1
ATOM 2474 C CA . ARG A 1 319 ? 51.629 -2.325 -72.463 1.00 89.56 319 ARG A CA 1
ATOM 2475 C C . ARG A 1 319 ? 52.064 -3.391 -71.453 1.00 89.56 319 ARG A C 1
ATOM 2477 O O . ARG A 1 319 ? 51.209 -3.940 -70.769 1.00 89.56 319 ARG A O 1
ATOM 2484 N N . ASN A 1 320 ? 53.367 -3.621 -71.308 1.00 90.19 320 ASN A N 1
ATOM 2485 C CA . ASN A 1 320 ? 53.908 -4.699 -70.472 1.00 90.19 320 ASN A CA 1
ATOM 2486 C C . ASN A 1 320 ? 54.266 -4.278 -69.035 1.00 90.19 320 ASN A C 1
ATOM 2488 O O . ASN A 1 320 ? 54.594 -5.137 -68.224 1.00 90.19 320 ASN A O 1
ATOM 2492 N N . LEU A 1 321 ? 54.193 -2.987 -68.690 1.00 88.12 321 LEU A N 1
ATOM 2493 C CA . LEU A 1 321 ? 54.368 -2.532 -67.304 1.00 88.12 321 LEU A CA 1
ATOM 2494 C C . LEU A 1 321 ? 53.295 -3.155 -66.373 1.00 88.12 321 LEU A C 1
ATOM 2496 O O . LEU A 1 321 ? 52.108 -3.125 -66.715 1.00 88.12 321 LEU A O 1
ATOM 2500 N N . PRO A 1 322 ? 53.658 -3.726 -65.215 1.00 79.38 322 PRO A N 1
ATOM 2501 C CA . PRO A 1 322 ? 52.679 -4.180 -64.229 1.00 79.38 322 PRO A CA 1
ATOM 2502 C C . PRO A 1 322 ? 51.900 -2.990 -63.643 1.00 79.38 322 PRO A C 1
ATOM 2504 O O . PRO A 1 322 ? 52.394 -1.860 -63.650 1.00 79.38 322 PRO A O 1
ATOM 2507 N N . TYR A 1 323 ? 50.658 -3.251 -63.226 1.00 66.00 323 TYR A N 1
ATOM 2508 C CA . TYR A 1 323 ? 49.805 -2.285 -62.525 1.00 66.00 323 TYR A CA 1
ATOM 2509 C C . TYR A 1 323 ? 50.245 -2.087 -61.079 1.00 66.00 323 TYR A C 1
ATOM 2511 O O . TYR A 1 323 ? 50.690 -3.088 -60.474 1.00 66.00 323 TYR A O 1
#

Radius of gyration: 54.46 Å; Cα contacts (8 Å, |Δi|>4): 109; chains: 1; bounding box: 115×53×183 Å

Solvent-accessible surface area (backbone atoms only — not comparable to full-atom values): 18335 Å² total; per-residue (Å²): 131,59,73,67,59,42,52,51,54,53,49,52,31,57,76,69,66,67,55,59,63,67,60,45,52,51,22,32,62,75,42,74,68,39,69,69,53,16,51,54,49,32,50,58,54,49,36,52,51,54,52,58,68,66,41,75,75,78,72,59,70,66,58,59,53,49,51,50,25,49,49,43,37,54,52,40,66,73,66,70,58,90,45,58,38,62,73,64,72,43,64,61,62,55,53,71,68,57,47,49,50,46,49,48,58,62,58,71,68,72,62,87,70,53,72,66,53,50,51,32,45,64,39,56,67,36,72,71,51,30,51,56,46,52,54,52,51,45,51,54,67,69,69,67,84,75,88,84,84,85,84,82,86,85,85,83,87,84,89,84,89,85,88,86,90,58,90,72,61,48,60,60,52,47,50,54,48,47,52,51,48,50,53,51,49,52,52,48,53,50,50,52,51,53,48,52,52,52,51,52,50,52,52,51,52,51,53,50,52,52,50,52,52,50,50,54,50,52,51,52,52,49,53,52,50,53,53,50,51,54,52,50,50,52,54,49,51,54,50,51,52,53,51,51,52,50,51,54,50,52,51,50,52,52,52,56,50,51,52,53,49,52,53,51,49,53,53,51,51,52,52,50,51,51,50,51,51,53,47,53,51,51,52,49,54,48,51,52,50,51,49,54,48,50,53,50,53,52,50,51,50,52,34,52,52,30,49,75,74,67,39,59,71,59,27,52,54,66,67,69,60,82,131

pLDDT: mean 85.21, std 16.05, range [34.59, 98.12]

Secondary structure (DSSP, 8-state):
--HHHHHHHHHHHHHTT---HHHHHHHHHHTTT-HHHHHHHHHHHHHHHHHHHHS-----HHHHHHHHHHHHHHHHHHHT---HHHHTT--TT--HHHHHHHHHHHHHT-PPPPHHHHHHHHHHHSHHHHHHHHHHHHHHHHS-------PPPPPPP---------TTHHHHHHHHHHHHHHHHHHHHHHHHHHHHHHHHHHHHHHHHHHHHHHHHHHHHHHHHHHHHHHHHHHHHHHHHHHHHHHHHHHHHHHHHHHHHHHHHHHHHHHHHHHHHHHHHHHHHHHHHHHHHHHHHHHHHHHHHHHHHTT-HHHHHHHHHS--

Sequence (323 aa):
MQAEDCYRQVAEEIESGKQDRASWAWALAESGGDAEKTKALYIRRRVAAVMAAAQPAAVPPDSELQRLRGELRRQLALQQKPSFYAVLGVPADSSDAAVAEAIGLITAGGAPLDPETRYAVETLGDAAARERFDRRLLDQLRNRTAPVAFTLPAQQSATGTFAGGGLKIVAGVALVLGLAYLGLGYSRDMSERELRLKEAELRREEVHRKAEIASRVVENQKAVIEASTAAQERAAEAREQAQLEARMRDDKYRIDQAYRQEQQLALTEQRRQQAEQSRLQSESRRRDAEAAAAARTFRQQAIQDAISRGNYNEAQRLRNLPY

Mean predicted aligned error: 20.13 Å